Protein AF-A0A3M0KCA4-F1 (afdb_monomer)

Secondary structure (DSSP, 8-state):
------SHHHHTTTHHHHHHHHSS--SSPPP--SHHHHHHHH---HHHHHHHHHHS-TTT---HHHHHHHHHHHHHHHHHHHHTTTS-HHHHHHHHHHHHHHH--SHHHHHHHHHHHHHHHHHHHHHHHHHHHHS----S-HHHHHHHHHHHHHHHHHHHHHS---EEEEE-TTS-EEEEEPPP---PPPP---------------------EEEEGGGEEEEEPTTSS-EEEGGGTTSS---STT-TTS-HHHHTTTTTTS-TTTEEE-TTSS-EEETTTTTSSS-SSSSSTTT-HHHH-PPPP-TTEEE--BSSTTSTTEEEGGGTTSSS--BTTSHHHH----

Solvent-accessible surface area (backbone atoms only — not comparable to full-atom values): 20784 Å² total; per-residue (Å²): 136,86,87,83,88,76,75,74,67,65,65,64,67,51,53,66,62,60,52,55,67,71,71,69,83,82,86,73,89,79,77,89,70,72,63,64,73,51,34,76,78,47,47,79,48,66,69,35,42,51,51,33,49,71,74,46,36,65,91,83,39,88,56,68,66,35,40,52,28,11,44,47,17,26,52,44,27,30,52,38,31,64,75,58,75,56,78,51,68,71,55,29,38,52,52,30,40,51,51,28,60,70,74,34,94,48,72,65,40,23,50,26,14,37,49,14,23,58,57,34,46,66,58,51,52,54,51,48,52,50,51,64,68,67,49,75,79,83,63,94,47,72,70,54,56,55,50,48,54,55,50,48,58,52,49,58,60,51,51,63,67,74,67,57,71,53,70,56,79,47,72,48,100,85,74,51,75,50,79,51,72,60,77,89,81,81,82,76,81,79,78,88,80,80,85,87,82,88,80,90,80,76,97,67,82,72,85,70,78,70,82,43,70,35,73,18,85,91,80,26,37,16,40,36,33,95,82,74,72,53,55,41,45,24,72,53,49,56,63,86,53,65,81,33,98,84,28,67,51,51,29,62,84,42,51,69,46,76,72,77,44,43,59,71,76,40,49,37,68,27,86,82,68,78,52,69,46,37,38,44,54,44,54,67,56,48,35,84,60,72,77,29,34,36,55,28,55,91,75,48,68,32,77,76,62,53,92,68,29,41,77,47,60,45,64,52,64,61,28,32,50,35,44,54,53,86,56,45,63,70,86,63,78,50,24,70,80,41,42,40,60,78,56,71,75,131

Radius of gyration: 33.26 Å; Cα contacts (8 Å, |Δi|>4): 388; chains: 1; bounding box: 75×96×94 Å

Organism: NCBI:txid333673

Foldseek 3Di:
DDDDDDDPPVVVVCVVVVVVVVPPPPDDDDDPPPVVVCCVQLPDLVQQLVVLCVVDPCVVHVDCLLSVLLSVLLSQLSVLCNVVVVPDSVVSLVVSLVVLVVVDPDPRSSVSSSNSSVSNSVVSVVVVVVVVVVPPPPPPCPVVVVVVVVVVVVVVVVVVVVPDWDKDWDQDPVRDIDIDTDDDDDDDDDDDDDDDDDDDDDPPPPPPDPPQWDQDPPRATFGHAPVNPDTHGLQCQCPPDQPHPVSPSNDCCQNVDPPVSHDPSQWFAAPVSPDIDGRRQQCVQFCPVLVCLSNDCVRNVHDPADPQWDAACFPDPGRGRTHGLVQACVVDGGHPVCCSDPVSDD

Nearest PDB structures (foldseek):
  6r2g-assembly1_A  TM=3.181E-01  e=7.744E+00  Human immunodeficiency virus 1

pLDDT: mean 73.26, std 18.91, range [26.52, 94.81]

Sequence (346 aa):
MAVWRGGLAVLLLLLPLFLVILAGAASGPLPAASSEAFDSVLGNTASCHRACQLTYPLHTYPKEEELYACQRGCRLFSICQFVDDGADLNRTKQECDSACTEAYSQSDEQYACHLGCQNQLPFAELRQEQLMSLMPRIHLLFPLTLVRSFWSDMMDSAQSFITSSWTFYLQADDGKIVIFQSKPEVQYVPQLDQETGDTKGSLLLSKTASNRFCTAPNNRTGFLCDDRVTCVPASWVCDSISNCRNGEDEQEQLCGDLPHSLPGFLVFYCSDRRSWVYADQRCNGMNDCGDCSDETWSLAACPPCGQDWWSCSPVHFQFCSCVPRRLCRDGVQHCLGWSDEFVCTA

Mean predicted aligned error: 22.28 Å

InterPro domains:
  IPR002172 Low-density lipoprotein (LDL) receptor class A repeat [PF00057] (221-252)
  IPR002172 Low-density lipoprotein (LDL) receptor class A repeat [PR00261] (229-250)
  IPR002172 Low-density lipoprotein (LDL) receptor class A repeat [PR00261] (274-295)
  IPR002172 Low-density lipoprotein (LDL) receptor class A repeat [PR00261] (320-341)
  IPR002172 Low-density lipoprotein (LDL) receptor class A repeat [PS50068] (213-256)
  IPR002172 Low-density lipoprotein (LDL) receptor class A repeat [SM00192] (218-257)
  IPR002172 Low-density lipoprotein (LDL) receptor class A repeat [SM00192] (263-300)
  IPR002172 Low-density lipoprotein (LDL) receptor class A repeat [SM00192] (304-346)
  IPR002172 Low-density lipoprotein (LDL) receptor class A repeat [cd00112] (223-251)
  IPR022065 Uncharacterised protein family, TMEM59 [PF12280] (72-196)
  IPR022065 Uncharacterised protein family, TMEM59 [PTHR28652] (13-200)
  IPR023415 Low-density lipoprotein (LDL) receptor class A, conserved site [PS01209] (231-255)
  IPR036055 LDL receptor-like superfamily [SSF57424] (218-254)
  IPR036055 LDL receptor-like superfamily [SSF57424] (267-297)
  IPR057430 LDLRAD1-like, C-terminal domain [PF25241] (303-342)

Structure (mmCIF, N/CA/C/O backbone):
data_AF-A0A3M0KCA4-F1
#
_entry.id   AF-A0A3M0KCA4-F1
#
loop_
_atom_site.group_PDB
_atom_site.id
_atom_site.type_symbol
_atom_site.label_atom_id
_atom_site.label_alt_id
_atom_site.label_comp_id
_atom_site.label_asym_id
_atom_site.label_entity_id
_atom_site.label_seq_id
_atom_site.pdbx_PDB_ins_code
_atom_site.Cartn_x
_atom_site.Cartn_y
_atom_site.Cartn_z
_atom_site.occupancy
_atom_site.B_iso_or_equiv
_atom_site.auth_seq_id
_atom_site.auth_comp_id
_atom_site.auth_asym_id
_atom_site.auth_atom_id
_atom_site.pdbx_PDB_model_num
ATOM 1 N N . MET A 1 1 ? 8.486 -74.043 -21.562 1.00 35.38 1 MET A N 1
ATOM 2 C CA . MET A 1 1 ? 9.845 -74.072 -20.974 1.00 35.38 1 MET A CA 1
ATOM 3 C C . MET A 1 1 ? 10.284 -72.639 -20.712 1.00 35.38 1 MET A C 1
ATOM 5 O O . MET A 1 1 ? 9.850 -71.770 -21.451 1.00 35.38 1 MET A O 1
ATOM 9 N N . ALA A 1 2 ? 11.127 -72.450 -19.691 1.00 33.34 2 ALA A N 1
ATOM 10 C CA . ALA A 1 2 ? 11.711 -71.198 -19.187 1.00 33.34 2 ALA A CA 1
ATOM 11 C C . ALA A 1 2 ? 10.816 -70.329 -18.276 1.00 33.34 2 ALA A C 1
ATOM 13 O O . ALA A 1 2 ? 10.178 -69.363 -18.675 1.00 33.34 2 ALA A O 1
ATOM 14 N N . VAL A 1 3 ? 10.850 -70.713 -17.000 1.00 37.72 3 VAL A N 1
ATOM 15 C CA . VAL A 1 3 ? 10.575 -69.900 -15.813 1.00 37.72 3 VAL A CA 1
ATOM 16 C C . VAL A 1 3 ? 11.679 -68.841 -15.678 1.00 37.72 3 VAL A C 1
ATOM 18 O O . VAL A 1 3 ? 12.852 -69.204 -15.660 1.00 37.72 3 VAL A O 1
ATOM 21 N N . TRP A 1 4 ? 11.325 -67.563 -15.519 1.00 30.95 4 TRP A N 1
ATOM 22 C CA . TRP A 1 4 ? 12.232 -66.525 -15.009 1.00 30.95 4 TRP A CA 1
ATOM 23 C C . TRP A 1 4 ? 11.722 -66.052 -13.643 1.00 30.95 4 TRP A C 1
ATOM 25 O O . TRP A 1 4 ? 10.857 -65.190 -13.519 1.00 30.95 4 TRP A O 1
ATOM 35 N N . ARG A 1 5 ? 12.237 -66.701 -12.594 1.00 48.09 5 ARG A N 1
ATOM 36 C CA . ARG A 1 5 ? 12.162 -66.254 -11.200 1.00 48.09 5 ARG A CA 1
ATOM 37 C C . ARG A 1 5 ? 13.304 -65.258 -10.986 1.00 48.09 5 ARG A C 1
ATOM 39 O O . ARG A 1 5 ? 14.455 -65.675 -11.014 1.00 48.09 5 ARG A O 1
ATOM 46 N N . GLY A 1 6 ? 13.004 -63.976 -10.771 1.00 46.56 6 GLY A N 1
ATOM 47 C CA . GLY A 1 6 ? 14.060 -62.982 -10.518 1.00 46.56 6 GLY A CA 1
ATOM 48 C C . GLY A 1 6 ? 13.640 -61.587 -10.038 1.00 46.56 6 GLY A C 1
ATOM 49 O O . GLY A 1 6 ? 14.514 -60.773 -9.782 1.00 46.56 6 GLY A O 1
ATOM 50 N N . GLY A 1 7 ? 12.344 -61.283 -9.885 1.00 47.84 7 GLY A N 1
ATOM 51 C CA . GLY A 1 7 ? 11.888 -59.918 -9.554 1.00 47.84 7 GLY A CA 1
ATOM 52 C C . GLY A 1 7 ? 11.697 -59.598 -8.064 1.00 47.84 7 GLY A C 1
ATOM 53 O O . GLY A 1 7 ? 11.650 -58.433 -7.693 1.00 47.84 7 GLY A O 1
ATOM 54 N N . LEU A 1 8 ? 11.596 -60.604 -7.189 1.00 47.53 8 LEU A N 1
ATOM 55 C CA . LEU A 1 8 ? 11.222 -60.402 -5.776 1.00 47.53 8 LEU A CA 1
ATOM 56 C C . LEU A 1 8 ? 12.409 -60.160 -4.827 1.00 47.53 8 LEU A C 1
ATOM 58 O O . LEU A 1 8 ? 12.204 -59.701 -3.709 1.00 47.53 8 LEU A O 1
ATOM 62 N N . ALA A 1 9 ? 13.646 -60.425 -5.258 1.00 50.97 9 ALA A N 1
ATOM 63 C CA . ALA A 1 9 ? 14.830 -60.282 -4.404 1.00 50.97 9 ALA A CA 1
ATOM 64 C C . ALA A 1 9 ? 15.417 -58.855 -4.383 1.00 50.97 9 ALA A C 1
ATOM 66 O O . ALA A 1 9 ? 16.073 -58.484 -3.416 1.00 50.97 9 ALA A O 1
ATOM 67 N N . VAL A 1 10 ? 15.159 -58.034 -5.410 1.00 53.25 10 VAL A N 1
ATOM 68 C CA . VAL A 1 10 ? 15.690 -56.656 -5.491 1.00 53.25 10 VAL A CA 1
ATOM 69 C C . VAL A 1 10 ? 14.871 -55.683 -4.633 1.00 53.25 10 VAL A C 1
ATOM 71 O O . VAL A 1 10 ? 15.428 -54.765 -4.038 1.00 53.25 10 VAL A O 1
ATOM 74 N N . LEU A 1 11 ? 13.564 -55.926 -4.477 1.00 48.97 11 LEU A N 1
ATOM 75 C CA . LEU A 1 11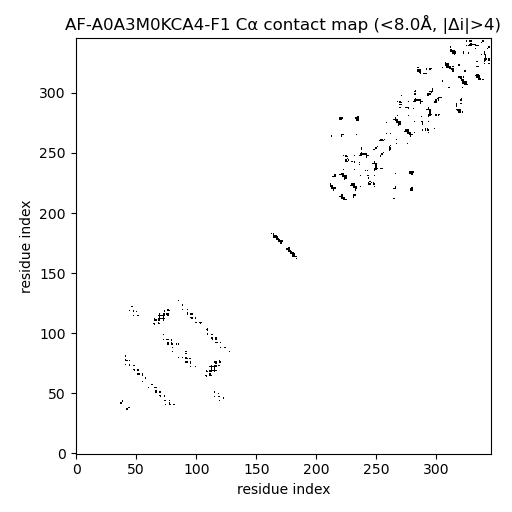 ? 12.680 -55.076 -3.670 1.00 48.97 11 LEU A CA 1
ATOM 76 C C . LEU A 1 11 ? 12.945 -55.197 -2.153 1.00 48.97 11 LEU A C 1
ATOM 78 O O . LEU A 1 11 ? 12.713 -54.252 -1.404 1.00 48.97 11 LEU A O 1
ATOM 82 N N . LEU A 1 12 ? 13.469 -56.341 -1.695 1.00 54.75 12 LEU A N 1
ATOM 83 C CA . LEU A 1 12 ? 13.754 -56.609 -0.277 1.00 54.75 12 LEU A CA 1
ATOM 84 C C . LEU A 1 12 ? 15.100 -56.044 0.210 1.00 54.75 12 LEU A C 1
ATOM 86 O O . LEU A 1 12 ? 15.291 -55.908 1.416 1.00 54.75 12 LEU A O 1
ATOM 90 N N . LEU A 1 13 ? 16.011 -55.666 -0.695 1.00 54.94 13 LEU A N 1
ATOM 91 C CA . LEU A 1 13 ? 17.306 -55.066 -0.338 1.00 54.94 13 LEU A CA 1
ATOM 92 C C . LEU A 1 13 ? 17.272 -53.531 -0.223 1.00 54.94 13 LEU A C 1
ATOM 94 O O . LEU A 1 13 ? 18.213 -52.951 0.310 1.00 54.94 13 LEU A O 1
ATOM 98 N N . LEU A 1 14 ? 16.191 -52.870 -0.659 1.00 54.78 14 LEU A N 1
ATOM 99 C CA . LEU A 1 14 ? 16.023 -51.410 -0.542 1.00 54.78 14 LEU A CA 1
ATOM 100 C C . LEU A 1 14 ? 15.182 -50.979 0.673 1.00 54.78 14 LEU A C 1
ATOM 102 O O . LEU A 1 14 ? 15.284 -49.840 1.125 1.00 54.78 14 LEU A O 1
ATOM 106 N N . LEU A 1 15 ? 14.418 -51.900 1.267 1.00 56.28 15 LEU A N 1
ATOM 107 C CA . LEU A 1 15 ? 13.658 -51.668 2.499 1.00 56.28 15 LEU A CA 1
ATOM 108 C C . LEU A 1 15 ? 14.506 -51.291 3.737 1.00 56.28 15 LEU A C 1
ATOM 110 O O . LEU A 1 15 ? 14.054 -50.427 4.491 1.00 56.28 15 LEU A O 1
ATOM 114 N N . PRO A 1 16 ? 15.726 -51.825 3.973 1.00 53.19 16 PRO A N 1
ATOM 115 C CA . PRO A 1 16 ? 16.517 -51.398 5.126 1.00 53.19 16 PRO A CA 1
ATOM 116 C C . PRO A 1 16 ? 17.179 -50.030 4.908 1.00 53.19 16 PRO A C 1
ATOM 118 O O . PRO A 1 16 ? 17.502 -49.363 5.883 1.00 53.19 16 PRO A O 1
ATOM 121 N N . LEU A 1 17 ? 17.335 -49.565 3.661 1.00 53.09 17 LEU A N 1
ATOM 122 C CA . LEU A 1 17 ? 17.903 -48.242 3.373 1.00 53.09 17 LEU A CA 1
ATOM 123 C C . LEU A 1 17 ? 16.863 -47.123 3.557 1.00 53.09 17 LEU A C 1
ATOM 125 O O . LEU A 1 17 ? 17.206 -46.028 3.988 1.00 53.09 17 LEU A O 1
ATOM 129 N N . PHE A 1 18 ? 15.581 -47.422 3.322 1.00 51.97 18 PHE A N 1
ATOM 130 C CA . PHE A 1 18 ? 14.472 -46.491 3.561 1.00 51.97 18 PHE A CA 1
ATOM 131 C C . PHE A 1 18 ? 14.119 -46.362 5.057 1.00 51.97 18 PHE A C 1
ATOM 133 O O . PHE A 1 18 ? 13.754 -45.285 5.522 1.00 51.97 18 PHE A O 1
ATOM 140 N N . LEU A 1 19 ? 14.298 -47.434 5.841 1.00 49.97 19 LEU A N 1
ATOM 141 C CA . LEU A 1 19 ? 14.090 -47.419 7.297 1.00 49.97 19 LEU A CA 1
ATOM 142 C C . LEU A 1 19 ? 15.217 -46.716 8.074 1.00 49.97 19 LEU A C 1
ATOM 144 O O . LEU A 1 19 ? 14.951 -46.140 9.127 1.00 49.97 19 LEU A O 1
ATOM 148 N N . VAL A 1 20 ? 16.449 -46.686 7.553 1.00 51.25 20 VAL A N 1
ATOM 149 C CA . VAL A 1 20 ? 17.561 -45.934 8.172 1.00 51.25 20 VAL A CA 1
ATOM 150 C C . VAL A 1 20 ? 17.371 -44.415 8.039 1.00 51.25 20 VAL A C 1
ATOM 152 O O . VAL A 1 20 ? 17.789 -43.675 8.926 1.00 51.25 20 VAL A O 1
ATOM 155 N N . ILE A 1 21 ? 16.661 -43.936 7.012 1.00 49.84 21 ILE A N 1
ATOM 156 C CA . ILE A 1 21 ? 16.339 -42.504 6.857 1.00 49.84 21 ILE A CA 1
ATOM 157 C C . ILE A 1 21 ? 15.262 -42.056 7.869 1.00 49.84 21 ILE A C 1
ATOM 159 O O . ILE A 1 21 ? 15.269 -40.910 8.309 1.00 49.84 21 ILE A O 1
ATOM 163 N N . LEU A 1 22 ? 14.387 -42.964 8.317 1.00 48.56 22 LEU A N 1
ATOM 164 C CA . LEU A 1 22 ? 13.307 -42.670 9.273 1.00 48.56 22 LEU A CA 1
ATOM 165 C C . LEU A 1 22 ? 13.717 -42.756 10.755 1.00 48.56 22 LEU A C 1
ATOM 167 O O . LEU A 1 22 ? 12.988 -42.256 11.607 1.00 48.56 22 LEU A O 1
ATOM 171 N N . ALA A 1 23 ? 14.876 -43.336 11.083 1.00 44.97 23 ALA A N 1
ATOM 172 C CA . ALA A 1 23 ? 15.339 -43.489 12.470 1.00 44.97 23 ALA A CA 1
ATOM 173 C C . ALA A 1 23 ? 16.433 -42.483 12.899 1.00 44.97 23 ALA A C 1
ATOM 175 O O . ALA A 1 23 ? 16.879 -42.521 14.043 1.00 44.97 23 ALA A O 1
ATOM 176 N N . GLY A 1 24 ? 16.868 -41.583 12.007 1.00 44.91 24 GLY A N 1
ATOM 177 C CA . GLY A 1 24 ? 17.943 -40.610 12.268 1.00 44.91 24 GLY A CA 1
ATOM 178 C C . GLY A 1 24 ? 17.499 -39.210 12.715 1.00 44.91 24 GLY A C 1
ATOM 179 O O . GLY A 1 24 ? 18.349 -38.377 13.013 1.00 44.91 24 GLY A O 1
ATOM 180 N N . ALA A 1 25 ? 16.196 -38.924 12.777 1.00 48.19 25 ALA A N 1
ATOM 181 C CA . ALA A 1 25 ? 15.669 -37.597 13.105 1.00 48.19 25 ALA A CA 1
ATOM 182 C C . ALA A 1 25 ? 14.969 -37.590 14.473 1.00 48.19 25 ALA A C 1
ATOM 184 O O . ALA A 1 25 ? 13.764 -37.387 14.574 1.00 48.19 25 ALA A O 1
ATOM 185 N N . ALA A 1 26 ? 15.720 -37.846 15.544 1.00 49.06 26 ALA A N 1
ATOM 186 C CA . ALA A 1 26 ? 15.203 -37.743 16.906 1.00 49.06 26 ALA A CA 1
ATOM 187 C C . ALA A 1 26 ? 16.268 -37.211 17.872 1.00 49.06 26 ALA A C 1
ATOM 189 O O . ALA A 1 26 ? 16.733 -37.940 18.737 1.00 49.06 26 ALA A O 1
ATOM 190 N N . SER A 1 27 ? 16.649 -35.940 17.704 1.00 50.72 27 SER A N 1
ATOM 191 C CA . SER A 1 27 ? 16.999 -35.0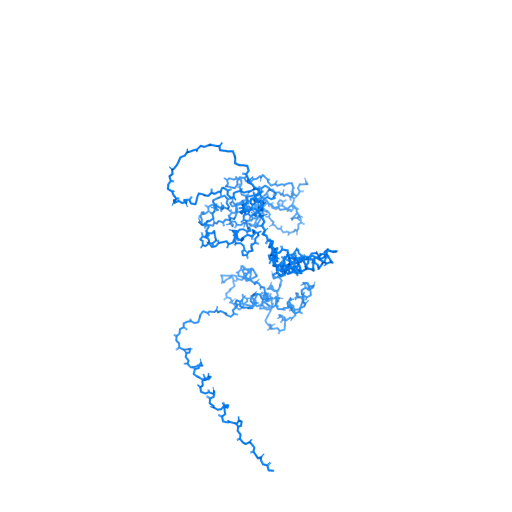12 18.798 1.00 50.72 27 SER A CA 1
ATOM 192 C C . SER A 1 27 ? 17.532 -33.694 18.221 1.00 50.72 27 SER A C 1
ATOM 194 O O . SER A 1 27 ? 18.734 -33.521 18.032 1.00 50.72 27 SER A O 1
ATOM 196 N N . GLY A 1 28 ? 16.632 -32.760 17.930 1.00 45.97 28 GLY A N 1
ATOM 197 C CA . GLY A 1 28 ? 16.951 -31.385 17.547 1.00 45.97 28 GLY A CA 1
ATOM 198 C C . GLY A 1 28 ? 15.651 -30.613 17.298 1.00 45.97 28 GLY A C 1
ATOM 199 O O . GLY A 1 28 ? 14.731 -31.212 16.739 1.00 45.97 28 GLY A O 1
ATOM 200 N N . PRO A 1 29 ? 15.506 -29.348 17.736 1.00 40.00 29 PRO A N 1
ATOM 201 C CA . PRO A 1 29 ? 14.272 -28.596 17.528 1.00 40.00 29 PRO A CA 1
ATOM 202 C C . PRO A 1 29 ? 14.037 -28.419 16.024 1.00 40.00 29 PRO A C 1
ATOM 204 O O . PRO A 1 29 ? 14.898 -27.878 15.333 1.00 40.00 29 PRO A O 1
ATOM 207 N N . LEU A 1 30 ? 12.893 -28.883 15.514 1.00 34.72 30 LEU A N 1
ATOM 208 C CA . LEU A 1 30 ? 12.462 -28.577 14.152 1.00 34.72 30 LEU A CA 1
ATOM 209 C C . LEU A 1 30 ? 12.152 -27.073 14.051 1.00 34.72 30 LEU A C 1
ATOM 211 O O . LEU A 1 30 ? 11.286 -26.605 14.795 1.00 34.72 30 LEU A O 1
ATOM 215 N N . PRO A 1 31 ? 12.774 -26.312 13.134 1.00 38.44 31 PRO A N 1
ATOM 216 C CA . PRO A 1 31 ? 12.181 -25.067 12.681 1.00 38.44 31 PRO A CA 1
ATOM 217 C C . PRO A 1 31 ? 10.941 -25.403 11.841 1.00 38.44 31 PRO A C 1
ATOM 219 O O . PRO A 1 31 ? 10.974 -26.252 10.948 1.00 38.44 31 PRO A O 1
ATOM 222 N N . ALA A 1 32 ? 9.822 -24.765 12.170 1.00 38.53 32 ALA A N 1
ATOM 223 C CA . ALA A 1 32 ? 8.584 -24.828 11.410 1.00 38.53 32 ALA A CA 1
ATOM 224 C C . ALA A 1 32 ? 8.813 -24.248 10.002 1.00 38.53 32 ALA A C 1
ATOM 226 O O . ALA A 1 32 ? 8.822 -23.038 9.836 1.00 38.53 32 ALA A O 1
ATOM 227 N N . ALA A 1 33 ? 9.027 -25.106 9.002 1.00 39.53 33 ALA A N 1
ATOM 228 C CA . ALA A 1 33 ? 9.288 -24.702 7.613 1.00 39.53 33 ALA A CA 1
ATOM 229 C C . ALA A 1 33 ? 8.248 -25.252 6.615 1.00 39.53 33 ALA A C 1
ATOM 231 O O . ALA A 1 33 ? 8.509 -25.342 5.420 1.00 39.53 33 ALA A O 1
ATOM 232 N N . SER A 1 34 ? 7.063 -25.660 7.086 1.00 40.72 34 SER A N 1
ATOM 233 C CA . SER A 1 34 ? 5.971 -26.112 6.207 1.00 40.72 34 SER A CA 1
ATOM 234 C C . SER A 1 34 ? 4.950 -25.022 5.875 1.00 40.72 34 SER A C 1
ATOM 236 O O . SER A 1 34 ? 4.158 -25.216 4.956 1.00 40.72 34 SER A O 1
ATOM 238 N N . SER A 1 35 ? 4.951 -23.886 6.580 1.00 44.31 35 SER A N 1
ATOM 239 C CA . SER A 1 35 ? 4.041 -22.773 6.277 1.00 44.31 35 SER A CA 1
ATOM 240 C C . SER A 1 35 ? 4.458 -22.006 5.020 1.00 44.31 35 SER A C 1
ATOM 242 O O . SER A 1 35 ? 3.605 -21.685 4.202 1.00 44.31 35 SER A O 1
ATOM 244 N N . GLU A 1 36 ? 5.760 -21.813 4.797 1.00 46.09 36 GLU A N 1
ATOM 245 C CA . GLU A 1 36 ? 6.257 -20.918 3.740 1.00 46.09 36 GLU A CA 1
ATOM 246 C C . GLU A 1 36 ? 6.067 -21.468 2.317 1.00 46.09 36 GLU A C 1
ATOM 248 O O . GLU A 1 36 ? 5.854 -20.707 1.375 1.00 46.09 36 GLU A O 1
ATOM 253 N N . ALA A 1 37 ? 6.082 -22.795 2.141 1.00 53.69 37 ALA A N 1
ATOM 254 C CA . ALA A 1 37 ? 5.929 -23.400 0.816 1.00 53.69 37 ALA A CA 1
ATOM 255 C C . ALA A 1 37 ? 4.527 -23.162 0.226 1.00 53.69 37 ALA A C 1
ATOM 257 O O . ALA A 1 37 ? 4.393 -22.931 -0.976 1.00 53.69 37 ALA A O 1
ATOM 258 N N . PHE A 1 38 ? 3.487 -23.172 1.068 1.00 52.03 38 PHE A N 1
ATOM 259 C CA . PHE A 1 38 ? 2.103 -22.955 0.639 1.00 52.03 38 PHE A CA 1
ATOM 260 C C . PHE A 1 38 ? 1.702 -21.474 0.626 1.00 52.03 38 PHE A C 1
ATOM 262 O O . PHE A 1 38 ? 0.830 -21.104 -0.160 1.00 52.03 38 PHE A O 1
ATOM 269 N N . ASP A 1 39 ? 2.371 -20.620 1.409 1.00 54.34 39 ASP A N 1
ATOM 270 C CA . ASP A 1 39 ? 2.146 -19.165 1.411 1.00 54.34 39 ASP A CA 1
ATOM 271 C C . ASP A 1 39 ? 2.465 -18.522 0.047 1.00 54.34 39 ASP A C 1
ATOM 273 O O . ASP A 1 39 ? 1.824 -17.546 -0.346 1.00 54.34 39 ASP A O 1
ATOM 277 N N . SER A 1 40 ? 3.398 -19.108 -0.716 1.00 58.25 40 SER A N 1
ATOM 278 C CA . SER A 1 40 ? 3.745 -18.655 -2.072 1.00 58.25 40 SER A CA 1
ATOM 279 C C . SER A 1 40 ? 2.636 -18.877 -3.115 1.00 58.25 40 SER A C 1
ATOM 281 O O . SER A 1 40 ? 2.567 -18.140 -4.095 1.00 58.25 40 SER A O 1
ATOM 283 N N . VAL A 1 41 ? 1.748 -19.858 -2.899 1.00 58.69 41 VAL A N 1
ATOM 284 C CA . VAL A 1 41 ? 0.682 -20.249 -3.845 1.00 58.69 41 VAL A CA 1
ATOM 285 C C . VAL A 1 41 ? -0.695 -19.773 -3.380 1.00 58.69 41 VAL A C 1
ATOM 287 O O . VAL A 1 41 ? -1.491 -19.305 -4.188 1.00 58.69 41 VAL A O 1
ATOM 290 N N . LEU A 1 42 ? -0.977 -19.851 -2.078 1.00 63.00 42 LEU A N 1
ATOM 291 C CA . LEU A 1 42 ? -2.249 -19.417 -1.482 1.00 63.00 42 LEU A CA 1
ATOM 292 C C . LEU A 1 42 ? -2.250 -17.912 -1.131 1.00 63.00 42 LEU A C 1
ATOM 294 O O . LEU A 1 42 ? -3.288 -17.324 -0.816 1.00 63.00 42 LEU A O 1
ATOM 298 N N . GLY A 1 43 ? -1.086 -17.266 -1.227 1.00 64.94 43 GLY A N 1
ATOM 299 C CA . GLY A 1 43 ? -0.879 -15.858 -0.928 1.00 64.94 43 GLY A CA 1
ATOM 300 C C . GLY A 1 43 ? -0.801 -15.562 0.569 1.00 64.94 43 GLY A C 1
ATOM 301 O O . GLY A 1 43 ? -1.417 -16.223 1.401 1.00 64.94 43 GLY A O 1
ATOM 302 N N . ASN A 1 44 ? -0.052 -14.513 0.910 1.00 73.25 44 ASN A N 1
ATOM 303 C CA . ASN A 1 44 ? 0.242 -14.162 2.296 1.00 73.25 44 ASN A CA 1
ATOM 304 C C . ASN A 1 44 ? -1.032 -13.754 3.068 1.00 73.25 44 ASN A C 1
ATOM 306 O O . ASN A 1 44 ? -1.743 -12.829 2.661 1.00 73.25 44 ASN A O 1
ATOM 310 N N . THR A 1 45 ? -1.306 -14.425 4.190 1.00 81.62 45 THR A N 1
ATOM 311 C CA . THR A 1 45 ? -2.419 -14.109 5.101 1.00 81.62 45 THR A CA 1
ATOM 312 C C . THR A 1 45 ? -1.991 -13.234 6.284 1.00 81.62 45 THR A C 1
ATOM 314 O O . THR A 1 45 ? -2.835 -12.851 7.092 1.00 81.62 45 THR A O 1
ATOM 317 N N . ALA A 1 46 ? -0.710 -12.865 6.409 1.00 84.75 46 ALA A N 1
ATOM 318 C CA . ALA A 1 46 ? -0.171 -12.142 7.567 1.00 84.75 46 ALA A CA 1
ATOM 319 C C . ALA A 1 46 ? -0.933 -10.847 7.903 1.00 84.75 46 ALA A C 1
ATOM 321 O O . ALA A 1 46 ? -1.110 -10.528 9.080 1.00 84.75 46 ALA A O 1
ATOM 322 N N . SER A 1 47 ? -1.427 -10.128 6.891 1.00 87.94 47 SER A N 1
ATOM 323 C CA . SER A 1 47 ? -2.241 -8.920 7.077 1.00 87.94 47 SER A CA 1
ATOM 324 C C . SER A 1 47 ? -3.594 -9.224 7.734 1.00 87.94 47 SER A C 1
ATOM 326 O O . SER A 1 47 ? -3.983 -8.542 8.680 1.00 87.94 47 SER A O 1
ATOM 328 N N . CYS A 1 48 ? -4.269 -10.299 7.317 1.00 89.69 48 CYS A N 1
ATOM 329 C CA . CYS A 1 48 ? -5.522 -10.750 7.928 1.00 89.69 48 CYS A CA 1
ATOM 330 C C . CYS A 1 48 ? -5.300 -11.373 9.312 1.00 89.69 48 CYS A C 1
ATOM 332 O O . CYS A 1 48 ? -6.074 -11.119 10.230 1.00 89.69 48 CYS A O 1
ATOM 334 N N . HIS A 1 49 ? -4.192 -12.093 9.524 1.00 90.00 49 HIS A N 1
ATOM 335 C CA . HIS A 1 49 ? -3.822 -12.577 10.859 1.00 90.00 49 HIS A CA 1
ATOM 336 C C . HIS A 1 49 ? -3.613 -11.421 11.847 1.00 90.00 49 HIS A C 1
ATOM 338 O O . HIS A 1 49 ? -4.079 -11.510 12.984 1.00 90.00 49 HIS A O 1
ATOM 344 N N . ARG A 1 50 ? -2.964 -10.325 11.422 1.00 89.12 50 ARG A N 1
ATOM 345 C CA . ARG A 1 50 ? -2.836 -9.109 12.241 1.00 89.12 50 ARG A CA 1
ATOM 346 C C . ARG A 1 50 ? -4.193 -8.467 12.526 1.00 89.12 50 ARG A C 1
ATOM 348 O O . ARG A 1 50 ? -4.441 -8.096 13.668 1.00 89.12 50 ARG A O 1
ATOM 355 N N . ALA A 1 51 ? -5.087 -8.402 11.538 1.00 88.44 51 ALA A N 1
ATOM 356 C CA . ALA A 1 51 ? -6.453 -7.923 11.751 1.00 88.44 51 ALA A CA 1
ATOM 357 C C . ALA A 1 51 ? -7.193 -8.772 12.804 1.00 88.44 51 ALA A C 1
ATOM 359 O O . ALA A 1 51 ? -7.714 -8.224 13.771 1.00 88.44 51 ALA A O 1
ATOM 360 N N . CYS A 1 52 ? -7.136 -10.105 12.701 1.00 89.12 52 CYS A N 1
ATOM 361 C CA . CYS A 1 52 ? -7.722 -11.012 13.694 1.00 89.12 52 CYS A CA 1
ATOM 362 C C . CYS A 1 52 ? -7.135 -10.816 15.105 1.00 89.12 52 CYS A C 1
ATOM 364 O O . CYS A 1 52 ? -7.880 -10.850 16.079 1.00 89.12 52 CYS A O 1
ATOM 366 N N . GLN A 1 53 ? -5.821 -10.591 15.234 1.00 88.81 53 GLN A N 1
ATOM 367 C CA . GLN A 1 53 ? -5.167 -10.333 16.529 1.00 88.81 53 GLN A CA 1
ATOM 368 C C . GLN A 1 53 ? -5.621 -9.017 17.173 1.00 88.81 53 GLN A C 1
ATOM 370 O O . GLN A 1 53 ? -5.729 -8.941 18.396 1.00 88.81 53 GLN A O 1
ATOM 375 N N . LEU A 1 54 ? -5.900 -7.994 16.362 1.00 85.44 54 LEU A N 1
ATOM 376 C CA . LEU A 1 54 ? -6.433 -6.718 16.838 1.00 85.44 54 LEU A CA 1
ATOM 377 C C . LEU A 1 54 ? -7.914 -6.820 17.221 1.00 85.44 54 LEU A C 1
ATOM 379 O O . LEU A 1 54 ? -8.341 -6.142 18.153 1.00 85.44 54 LEU A O 1
ATOM 383 N N . THR A 1 55 ? -8.693 -7.667 16.538 1.00 82.94 55 THR A N 1
ATOM 384 C CA . THR A 1 55 ? -10.116 -7.870 16.851 1.00 82.94 55 THR A CA 1
ATOM 385 C C . THR A 1 55 ? -10.347 -8.793 18.051 1.00 82.94 55 THR A C 1
ATOM 387 O O . THR A 1 55 ? -11.256 -8.535 18.837 1.00 82.94 55 THR A O 1
ATOM 390 N N . TYR A 1 56 ? -9.501 -9.812 18.242 1.00 77.88 56 TYR A N 1
ATOM 391 C CA . TYR A 1 56 ? -9.558 -10.748 19.375 1.00 77.88 56 TYR A CA 1
ATOM 392 C C . TYR A 1 56 ? -8.310 -10.655 20.271 1.00 77.88 56 TYR A C 1
ATOM 394 O O . TYR A 1 56 ? -7.510 -11.594 20.335 1.00 77.88 56 TYR A O 1
ATOM 402 N N . PRO A 1 57 ? -8.106 -9.535 20.988 1.00 70.62 57 PRO A N 1
ATOM 403 C CA . PRO A 1 57 ? -7.021 -9.430 21.948 1.00 70.62 57 PRO A CA 1
ATOM 404 C C . PRO A 1 57 ? -7.322 -10.278 23.193 1.00 70.62 57 PRO A C 1
ATOM 406 O O . PRO A 1 57 ? -8.403 -10.185 23.779 1.00 70.62 57 PRO A O 1
ATOM 409 N N . LEU A 1 58 ? -6.319 -11.033 23.655 1.00 59.78 58 LEU A N 1
ATOM 410 C CA . LEU A 1 58 ? -6.372 -11.914 24.839 1.00 59.78 58 LEU A CA 1
ATOM 411 C C . LEU A 1 58 ? -6.873 -11.231 26.126 1.00 59.78 58 LEU A C 1
ATOM 413 O O . LEU A 1 58 ? -7.376 -11.890 27.030 1.00 59.78 58 LEU A O 1
ATOM 417 N N . HIS A 1 59 ? -6.723 -9.908 26.234 1.00 60.72 59 HIS A N 1
ATOM 418 C CA . HIS A 1 59 ? -7.181 -9.141 27.395 1.00 60.72 59 HIS A CA 1
ATOM 419 C C . HIS A 1 59 ? -8.711 -8.955 27.421 1.00 60.72 59 HIS A C 1
ATOM 421 O O . HIS A 1 59 ? -9.297 -8.796 28.490 1.00 60.72 59 HIS A O 1
ATOM 427 N N . THR A 1 60 ? -9.367 -8.954 26.260 1.00 60.88 60 THR A N 1
ATOM 428 C CA . THR A 1 60 ? -10.815 -8.705 26.135 1.00 60.88 60 THR A CA 1
ATOM 429 C C . THR A 1 60 ? -11.578 -9.997 25.854 1.00 60.88 60 THR A C 1
ATOM 431 O O . THR A 1 60 ? -12.686 -10.170 26.355 1.00 60.88 60 THR A O 1
ATOM 434 N N . TYR A 1 61 ? -10.960 -10.922 25.115 1.00 63.59 61 TYR A N 1
ATOM 435 C CA . TYR A 1 61 ? -11.465 -12.268 24.866 1.00 63.59 61 TYR A CA 1
ATOM 436 C C . TYR A 1 61 ? -10.563 -13.299 25.560 1.00 63.59 61 TYR A C 1
ATOM 438 O O . TYR A 1 61 ? -9.452 -13.549 25.096 1.00 63.59 61 TYR A O 1
ATOM 446 N N . PRO A 1 62 ? -11.012 -13.922 26.664 1.00 61.41 62 PRO A N 1
ATOM 447 C CA . PRO A 1 62 ? -10.203 -14.879 27.424 1.00 61.41 62 PRO A CA 1
ATOM 448 C C . PRO A 1 62 ? -10.055 -16.247 26.730 1.00 61.41 62 PRO A C 1
ATOM 450 O O . PRO A 1 62 ? -9.381 -17.132 27.252 1.00 61.41 62 PRO A O 1
ATOM 453 N N . LYS A 1 63 ? -10.712 -16.440 25.580 1.00 69.88 63 LYS A N 1
ATOM 454 C CA . LYS A 1 63 ? -10.779 -17.689 24.820 1.00 69.88 63 LYS A CA 1
ATOM 455 C C . LYS A 1 63 ? -9.932 -17.591 23.550 1.00 69.88 63 LYS A C 1
ATOM 457 O O . LYS A 1 63 ? -10.266 -16.860 22.626 1.00 69.88 63 LYS A O 1
ATOM 462 N N . GLU A 1 64 ? -8.848 -18.362 23.493 1.00 77.50 64 GLU A N 1
ATOM 463 C CA . GLU A 1 64 ? -7.939 -18.413 22.332 1.00 77.50 64 GLU A CA 1
ATOM 464 C C . GLU A 1 64 ? -8.562 -19.082 21.091 1.00 77.50 64 GLU A C 1
ATOM 466 O O . GLU A 1 64 ? -8.116 -18.855 19.967 1.00 77.50 64 GLU A O 1
ATOM 471 N N . GLU A 1 65 ? -9.608 -19.889 21.280 1.00 80.56 65 GLU A N 1
ATOM 472 C CA . GLU A 1 65 ? -10.304 -20.648 20.229 1.00 80.56 65 GLU A CA 1
ATOM 473 C C . GLU A 1 65 ? -10.889 -19.757 19.116 1.00 80.56 65 GLU A C 1
ATOM 475 O O . GLU A 1 65 ? -10.745 -20.073 17.932 1.00 80.56 65 GLU A O 1
ATOM 480 N N . GLU A 1 66 ? -11.425 -18.587 19.465 1.00 82.94 66 GLU A N 1
ATOM 481 C CA . GLU A 1 66 ? -12.020 -17.642 18.510 1.00 82.94 66 GLU A CA 1
ATOM 482 C C . GLU A 1 66 ? -10.961 -16.942 17.642 1.00 82.94 66 GLU A C 1
ATOM 484 O O . GLU A 1 66 ? -11.127 -16.803 16.427 1.00 82.94 66 GLU A O 1
ATOM 489 N N . LEU A 1 67 ? -9.811 -16.589 18.229 1.00 86.44 67 LEU A N 1
ATOM 490 C CA . LEU A 1 67 ? -8.677 -16.033 17.486 1.00 86.44 67 LEU A CA 1
ATOM 491 C C . LEU A 1 67 ? -8.180 -17.032 16.431 1.00 86.44 67 LEU A C 1
ATOM 493 O O . LEU A 1 67 ? -7.937 -16.659 15.279 1.00 86.44 67 LEU A O 1
ATOM 497 N N . TYR A 1 68 ? -8.052 -18.308 16.802 1.00 88.44 68 TYR A N 1
ATOM 498 C CA . TYR A 1 68 ? -7.644 -19.353 15.866 1.00 88.44 68 TYR A CA 1
ATOM 499 C C . TYR A 1 68 ? -8.699 -19.621 14.789 1.00 88.44 68 TYR A C 1
ATOM 501 O O . TYR A 1 68 ? -8.326 -19.894 13.646 1.00 88.44 68 TYR A O 1
ATOM 509 N N . ALA A 1 69 ? -9.992 -19.519 15.106 1.00 91.69 69 ALA A N 1
ATOM 510 C CA . ALA A 1 69 ? -11.065 -19.631 14.121 1.00 91.69 69 ALA A CA 1
ATOM 511 C C . ALA A 1 69 ? -11.011 -18.498 13.078 1.00 91.69 69 ALA A C 1
ATOM 513 O O . ALA A 1 69 ? -11.061 -18.776 11.880 1.00 91.69 69 ALA A O 1
ATOM 514 N N . CYS A 1 70 ? -10.771 -17.251 13.500 1.00 92.50 70 CYS A N 1
ATOM 515 C CA . CYS A 1 70 ? -10.580 -16.115 12.586 1.00 92.50 70 CYS A CA 1
ATOM 516 C C . CYS A 1 70 ? -9.386 -16.317 11.647 1.00 92.50 70 CYS A C 1
ATOM 518 O O . CYS A 1 70 ? -9.491 -16.177 10.429 1.00 92.50 70 CYS A O 1
ATOM 520 N N . GLN A 1 71 ? -8.251 -16.745 12.198 1.00 91.56 71 GLN A N 1
ATOM 521 C CA . GLN A 1 71 ? -7.048 -17.030 11.417 1.00 91.56 71 GLN A CA 1
ATOM 522 C C . GLN A 1 71 ? -7.239 -18.177 10.412 1.00 91.56 71 GLN A C 1
ATOM 524 O O . GLN A 1 71 ? -6.694 -18.139 9.306 1.00 91.56 71 GLN A O 1
ATOM 529 N N . ARG A 1 72 ? -8.029 -19.196 10.769 1.00 91.88 72 ARG A N 1
ATOM 530 C CA . ARG A 1 72 ? -8.412 -20.272 9.845 1.00 91.88 72 ARG A CA 1
ATOM 531 C C . ARG A 1 72 ? -9.315 -19.753 8.728 1.00 91.88 72 ARG A C 1
ATOM 533 O O . ARG A 1 72 ? -9.078 -20.128 7.585 1.00 91.88 72 ARG A O 1
ATOM 540 N N . GLY A 1 73 ? -10.250 -18.851 9.030 1.00 93.00 73 GLY A N 1
ATOM 541 C CA . GLY A 1 73 ? -11.067 -18.154 8.030 1.00 93.00 73 GLY A CA 1
ATOM 542 C C . GLY A 1 73 ? -10.224 -17.395 6.998 1.00 93.00 73 GLY A C 1
ATOM 543 O O . GLY A 1 73 ? -10.440 -17.553 5.798 1.00 93.00 73 GLY A O 1
ATOM 544 N N . CYS A 1 74 ? -9.181 -16.673 7.436 1.00 92.75 74 CYS A N 1
ATOM 545 C CA . CYS A 1 74 ? -8.246 -15.993 6.524 1.00 92.75 74 CYS A CA 1
ATOM 546 C C . CYS A 1 74 ? -7.592 -16.965 5.521 1.00 92.75 74 CYS A C 1
ATOM 548 O O . CYS A 1 74 ? -7.476 -16.663 4.335 1.00 92.75 74 CYS A O 1
ATOM 550 N N . ARG A 1 75 ? -7.158 -18.146 5.989 1.00 91.31 75 ARG A N 1
ATOM 551 C CA . ARG A 1 75 ? -6.550 -19.177 5.128 1.00 91.31 75 ARG A CA 1
ATOM 552 C C . ARG A 1 75 ? -7.570 -19.863 4.227 1.00 91.31 75 ARG A C 1
ATOM 554 O O . ARG A 1 75 ? -7.252 -20.178 3.085 1.00 91.31 75 ARG A O 1
ATOM 561 N N . LEU A 1 76 ? -8.776 -20.097 4.735 1.00 91.88 76 LEU A N 1
ATOM 562 C CA . LEU A 1 76 ? -9.856 -20.730 3.988 1.00 91.88 76 LEU A CA 1
ATOM 563 C C . LEU A 1 76 ? -10.257 -19.886 2.777 1.00 91.88 76 LEU A C 1
ATOM 565 O O . LEU A 1 76 ? -10.372 -20.423 1.680 1.00 91.88 76 LEU A O 1
ATOM 569 N N . PHE A 1 77 ? -10.347 -18.565 2.946 1.00 92.00 77 PHE A N 1
ATOM 570 C CA . PHE A 1 77 ? -10.622 -17.646 1.843 1.00 92.00 77 PHE A CA 1
ATOM 571 C C . PHE A 1 77 ? -9.572 -17.754 0.728 1.00 92.00 77 PHE A C 1
ATOM 573 O O . PHE A 1 77 ? -9.926 -17.859 -0.445 1.00 92.00 77 PHE A O 1
ATOM 580 N N . SER A 1 78 ? -8.283 -17.790 1.083 1.00 88.56 78 SER A N 1
ATOM 581 C CA . SER A 1 78 ? -7.190 -17.986 0.120 1.00 88.56 78 SER A CA 1
ATOM 582 C C . SER A 1 78 ? -7.307 -19.303 -0.658 1.00 88.56 78 SER A C 1
ATOM 584 O O . SER A 1 78 ? -7.001 -19.348 -1.848 1.00 88.56 78 SER A O 1
ATOM 586 N N . ILE A 1 79 ? -7.767 -20.376 -0.005 1.00 87.56 79 ILE A N 1
ATOM 587 C CA . ILE A 1 79 ? -7.991 -21.675 -0.653 1.00 87.56 79 ILE A CA 1
ATOM 588 C C . ILE A 1 79 ? -9.168 -21.589 -1.631 1.00 87.56 79 ILE A C 1
ATOM 590 O O . ILE A 1 79 ? -9.032 -22.020 -2.774 1.00 87.56 79 ILE A O 1
ATOM 594 N N . CYS A 1 80 ? -10.294 -20.998 -1.221 1.00 87.38 80 CYS A N 1
ATOM 595 C CA . CYS A 1 80 ? -11.452 -20.789 -2.096 1.00 87.38 80 CYS A CA 1
ATOM 596 C C . CYS A 1 80 ? -11.094 -19.920 -3.313 1.00 87.38 80 CYS A C 1
ATOM 598 O O . CYS A 1 80 ? -11.454 -20.254 -4.437 1.00 87.38 80 CYS A O 1
ATOM 600 N N . GLN A 1 81 ? -10.313 -18.853 -3.113 1.00 85.62 81 GLN A N 1
ATOM 601 C CA . GLN A 1 81 ? -9.845 -17.987 -4.198 1.00 85.62 81 GLN A CA 1
ATOM 602 C C . GLN A 1 81 ? -8.992 -18.742 -5.225 1.00 85.62 81 GLN A C 1
ATOM 604 O O . GLN A 1 81 ? -9.119 -18.492 -6.421 1.00 85.62 81 GLN A O 1
ATOM 609 N N . PHE A 1 82 ? -8.135 -19.657 -4.768 1.00 83.50 82 PHE A N 1
ATOM 610 C CA . PHE A 1 82 ? -7.300 -20.467 -5.652 1.00 83.50 82 PHE A CA 1
ATOM 611 C C . PHE A 1 82 ? -8.116 -21.470 -6.481 1.00 83.50 82 PHE A C 1
ATOM 613 O O . PHE A 1 82 ? -7.790 -21.710 -7.638 1.00 83.50 82 PHE A O 1
ATOM 620 N N . VAL A 1 83 ? -9.172 -22.054 -5.906 1.00 83.25 83 VAL A N 1
ATOM 621 C CA . VAL A 1 83 ? -10.026 -23.036 -6.600 1.00 83.25 83 VAL A CA 1
ATOM 622 C C . VAL A 1 83 ? -10.941 -22.375 -7.637 1.00 83.25 83 VAL A C 1
ATOM 624 O O . VAL A 1 83 ? -11.226 -22.989 -8.662 1.00 83.25 83 VAL A O 1
ATOM 627 N N . ASP A 1 84 ? -11.382 -21.140 -7.390 1.00 77.38 84 ASP A N 1
ATOM 628 C CA . ASP A 1 84 ? -12.342 -20.423 -8.243 1.00 77.38 84 ASP A CA 1
ATOM 629 C C . ASP A 1 84 ? -11.696 -19.527 -9.324 1.00 77.38 84 ASP A C 1
ATOM 631 O O . ASP A 1 84 ? -12.350 -18.653 -9.897 1.00 77.38 84 ASP A O 1
ATOM 635 N N . ASP A 1 85 ? -10.386 -19.678 -9.561 1.00 68.19 85 ASP A N 1
ATOM 636 C CA . ASP A 1 85 ? -9.561 -18.839 -10.452 1.00 68.19 85 ASP A CA 1
ATOM 637 C C . ASP A 1 85 ? -9.594 -17.324 -10.127 1.00 68.19 85 ASP A C 1
ATOM 639 O O . ASP A 1 85 ? -9.112 -16.490 -10.897 1.00 68.19 85 ASP A O 1
ATOM 643 N N . GLY A 1 86 ? -10.144 -16.944 -8.967 1.00 67.62 86 GLY A N 1
ATOM 644 C CA . GLY A 1 86 ? -10.232 -15.566 -8.485 1.00 67.62 86 GLY A CA 1
ATOM 645 C C . GLY A 1 86 ? -11.135 -14.637 -9.306 1.00 67.62 86 GLY A C 1
ATOM 646 O O . GLY A 1 86 ? -11.000 -13.424 -9.187 1.00 67.62 86 GLY A O 1
ATOM 647 N N . ALA A 1 87 ? -12.039 -15.151 -10.145 1.00 69.56 87 ALA A N 1
ATOM 648 C CA . ALA A 1 87 ? -12.849 -14.301 -11.025 1.00 69.56 87 ALA A CA 1
ATOM 649 C C . ALA A 1 87 ? -13.841 -13.402 -10.257 1.00 69.56 87 ALA A C 1
ATOM 651 O O . ALA A 1 87 ? -13.946 -12.216 -10.565 1.00 69.56 87 ALA A O 1
ATOM 652 N N . ASP A 1 88 ? -14.512 -13.946 -9.232 1.00 83.62 88 ASP A N 1
ATOM 653 C CA . ASP A 1 88 ? -15.552 -13.257 -8.458 1.00 83.62 88 ASP A CA 1
ATOM 654 C C . ASP A 1 88 ? -15.291 -13.345 -6.944 1.00 83.62 88 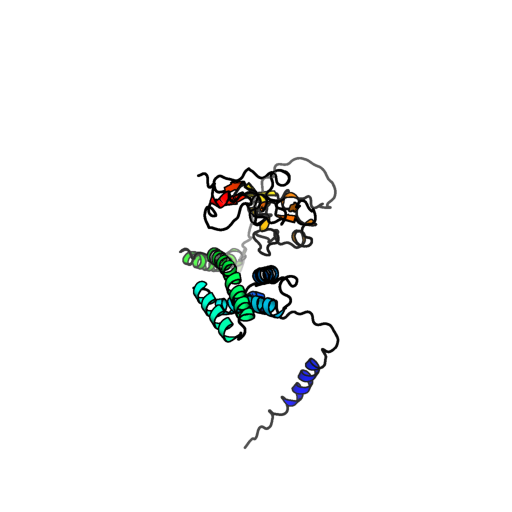ASP A C 1
ATOM 656 O O . ASP A 1 88 ? -15.717 -14.281 -6.265 1.00 83.62 88 ASP A O 1
ATOM 660 N N . LEU A 1 89 ? -14.650 -12.318 -6.376 1.00 87.12 89 LEU A N 1
ATOM 661 C CA . LEU A 1 89 ? -14.273 -12.281 -4.951 1.00 87.12 89 LEU A CA 1
ATOM 662 C C . LEU A 1 89 ? -15.472 -12.308 -3.980 1.00 87.12 89 LEU A C 1
ATOM 664 O O . LEU A 1 89 ? -15.380 -12.798 -2.855 1.00 87.12 89 LEU A O 1
ATOM 668 N N . ASN A 1 90 ? -16.637 -11.828 -4.420 1.00 90.12 90 ASN A N 1
ATOM 669 C CA . ASN A 1 90 ? -17.872 -11.935 -3.638 1.00 90.12 90 ASN A CA 1
ATOM 670 C C . ASN A 1 90 ? -18.404 -13.374 -3.577 1.00 90.12 90 ASN A C 1
ATOM 672 O O . ASN A 1 90 ? -19.001 -13.760 -2.571 1.00 90.12 90 ASN A O 1
ATOM 676 N N . ARG A 1 91 ? -18.185 -14.172 -4.631 1.00 90.31 91 ARG A N 1
ATOM 677 C CA . ARG A 1 91 ? -18.562 -15.588 -4.652 1.00 90.31 91 ARG A CA 1
ATOM 678 C C . ARG A 1 91 ? -17.617 -16.404 -3.781 1.00 90.31 91 ARG A C 1
ATOM 680 O O . ARG A 1 91 ? -18.092 -17.157 -2.936 1.00 90.31 91 ARG A O 1
ATOM 687 N N . THR A 1 92 ? -16.307 -16.182 -3.901 1.00 91.00 92 THR A N 1
ATOM 688 C CA . THR A 1 92 ? -15.310 -16.864 -3.057 1.00 91.00 92 THR A CA 1
ATOM 689 C C . THR A 1 92 ? -15.536 -16.582 -1.571 1.00 91.00 92 THR A C 1
ATOM 691 O O . THR A 1 92 ? -15.390 -17.482 -0.743 1.00 91.00 92 THR A O 1
ATOM 694 N N . LYS A 1 93 ? -15.986 -15.369 -1.216 1.00 93.56 93 LYS A N 1
ATOM 695 C CA . LYS A 1 93 ? -16.425 -15.050 0.149 1.00 93.56 93 LYS A CA 1
ATOM 696 C C . LYS A 1 93 ? -17.611 -15.905 0.599 1.00 93.56 93 LYS A C 1
ATOM 698 O O . LYS A 1 93 ? -17.561 -16.462 1.687 1.00 93.56 93 LYS A O 1
ATOM 703 N N . GLN A 1 94 ? -18.661 -16.021 -0.215 1.00 92.75 94 GLN A N 1
ATOM 704 C CA . GLN A 1 94 ? -19.841 -16.825 0.138 1.00 92.75 94 GLN A CA 1
ATOM 705 C C . GLN A 1 94 ? -19.506 -18.311 0.299 1.00 92.75 94 GLN A C 1
ATOM 707 O O . GLN A 1 94 ? -20.070 -18.980 1.166 1.00 92.75 94 GLN A O 1
ATOM 712 N N . GLU A 1 95 ? -18.580 -18.825 -0.508 1.00 93.00 95 GLU A N 1
ATOM 713 C CA . GLU A 1 95 ? -18.074 -20.192 -0.369 1.00 93.00 95 GLU A CA 1
ATOM 714 C C . GLU A 1 95 ? -17.288 -20.371 0.938 1.00 93.00 95 GLU A C 1
ATOM 716 O O . GLU A 1 95 ? -17.503 -21.352 1.650 1.00 93.00 95 GLU A O 1
ATOM 721 N N . CYS A 1 96 ? -16.458 -19.389 1.303 1.00 94.50 96 CYS A N 1
ATOM 722 C CA . CYS A 1 96 ? -15.751 -19.357 2.585 1.00 94.50 96 CYS A CA 1
ATOM 723 C C . CYS A 1 96 ? -16.727 -19.321 3.773 1.00 94.50 96 CYS A C 1
ATOM 725 O O . CYS A 1 96 ? -16.610 -20.134 4.690 1.00 94.50 96 CYS A O 1
ATOM 727 N N . ASP A 1 97 ? -17.739 -18.448 3.724 1.00 94.56 97 ASP A N 1
ATOM 728 C CA . ASP A 1 97 ? -18.772 -18.331 4.761 1.00 94.56 97 ASP A CA 1
ATOM 729 C C . ASP A 1 97 ? -19.558 -19.648 4.901 1.00 94.56 97 ASP A C 1
ATOM 731 O O . ASP A 1 97 ? -19.780 -20.138 6.008 1.00 94.56 97 ASP A O 1
ATOM 735 N N . SER A 1 98 ? -19.911 -20.288 3.783 1.00 94.31 98 SER A N 1
ATOM 736 C CA . SER A 1 98 ? -20.606 -21.583 3.790 1.00 94.31 98 SER A CA 1
ATOM 737 C C . SER A 1 98 ? -19.751 -22.681 4.432 1.00 94.31 98 SER A C 1
ATOM 739 O O . SER A 1 98 ? -20.236 -23.418 5.291 1.00 94.31 98 SER A O 1
ATOM 741 N N . ALA A 1 99 ? -18.462 -22.750 4.101 1.00 94.81 99 ALA A N 1
ATOM 742 C CA . ALA A 1 99 ? -17.538 -23.711 4.697 1.00 94.81 99 ALA A CA 1
ATOM 743 C C . ALA A 1 99 ? -17.304 -23.454 6.200 1.00 94.81 99 ALA A C 1
ATOM 745 O O . ALA A 1 99 ? -17.212 -24.401 6.982 1.00 94.81 99 ALA A O 1
ATOM 746 N N . CYS A 1 100 ? -17.283 -22.193 6.640 1.00 94.50 100 CYS A N 1
ATOM 747 C CA . CYS A 1 100 ? -17.260 -21.850 8.062 1.00 94.50 100 CYS A CA 1
ATOM 748 C C . CYS A 1 100 ? -18.541 -22.299 8.789 1.00 94.50 100 CYS A C 1
ATOM 750 O O . CYS A 1 100 ? -18.446 -22.807 9.907 1.00 94.50 100 CYS A O 1
ATOM 752 N N . THR A 1 101 ? -19.722 -22.162 8.164 1.00 94.06 101 THR A N 1
ATOM 753 C CA . THR A 1 101 ? -20.989 -22.647 8.752 1.00 94.06 101 THR A CA 1
ATOM 754 C C . THR A 1 101 ? -21.037 -24.164 8.913 1.00 94.06 101 THR A C 1
ATOM 756 O O . THR A 1 101 ? -21.687 -24.663 9.827 1.00 94.06 101 THR A O 1
ATOM 759 N N . GLU A 1 102 ? -20.344 -24.900 8.045 1.00 94.06 102 GLU A N 1
ATOM 760 C CA . GLU A 1 102 ? -20.253 -26.358 8.116 1.00 94.06 102 GLU A CA 1
ATOM 761 C C . GLU A 1 102 ? -19.211 -26.817 9.147 1.00 94.06 102 GLU A C 1
ATOM 763 O O . GLU A 1 102 ? -19.423 -27.797 9.862 1.00 94.06 102 GLU A O 1
ATOM 768 N N . ALA A 1 103 ? -18.088 -26.101 9.246 1.00 91.50 103 ALA A N 1
ATOM 769 C CA . ALA A 1 103 ? -16.964 -26.481 10.096 1.00 91.50 103 ALA A CA 1
ATOM 770 C C . ALA A 1 103 ? -17.192 -26.207 11.591 1.00 91.50 103 ALA A C 1
ATOM 772 O O . ALA A 1 103 ? -16.641 -26.924 12.430 1.00 91.50 103 ALA A O 1
ATOM 773 N N . TYR A 1 104 ? -17.977 -25.182 11.933 1.00 91.31 104 TYR A N 1
ATOM 774 C CA . TYR A 1 104 ? -18.156 -24.725 13.310 1.00 91.31 104 TYR A CA 1
ATOM 775 C C . TYR A 1 104 ? -19.611 -24.842 13.759 1.00 91.31 104 TYR A C 1
ATOM 777 O O . TYR A 1 104 ? -20.507 -24.231 13.189 1.00 91.31 104 TYR A O 1
ATOM 785 N N . SER A 1 105 ? -19.845 -25.601 14.833 1.00 88.06 105 SER A N 1
ATOM 786 C CA . SER A 1 105 ? -21.172 -25.739 15.446 1.00 88.06 105 SER A CA 1
ATOM 787 C C . SER A 1 105 ? -21.478 -24.667 16.500 1.00 88.06 105 SER A C 1
ATOM 789 O O . SER A 1 105 ? -22.625 -24.544 16.925 1.00 88.06 105 SER A O 1
ATOM 791 N N . GLN A 1 106 ? -20.459 -23.947 16.986 1.00 87.19 106 GLN A N 1
ATOM 792 C CA . GLN A 1 106 ? -20.597 -22.878 17.982 1.00 87.19 106 GLN A CA 1
ATOM 793 C C . GLN A 1 106 ? -20.749 -21.516 17.293 1.00 87.19 106 GLN A C 1
ATOM 795 O O . GLN A 1 106 ? -20.013 -21.225 16.352 1.00 87.19 106 GLN A O 1
ATOM 800 N N . SER A 1 107 ? -21.652 -20.662 17.793 1.00 83.62 107 SER A N 1
ATOM 801 C CA . SER A 1 107 ? -21.937 -19.345 17.197 1.00 83.62 107 SER A CA 1
ATOM 802 C C . SER A 1 107 ? -20.723 -18.419 17.162 1.00 83.62 107 SER A C 1
ATOM 804 O O . SER A 1 107 ? -20.545 -17.675 16.200 1.00 83.62 107 SER A O 1
ATOM 806 N N . ASP A 1 108 ? -19.890 -18.479 18.198 1.00 85.12 108 ASP A N 1
ATOM 807 C CA . ASP A 1 108 ? -18.827 -17.499 18.427 1.00 85.12 108 ASP A CA 1
ATOM 808 C C . ASP A 1 108 ? -17.607 -17.810 17.541 1.00 85.12 108 ASP A C 1
ATOM 810 O O . ASP A 1 108 ? -17.080 -16.929 16.861 1.00 85.12 108 ASP A O 1
ATOM 814 N N . GLU A 1 109 ? -17.236 -19.092 17.430 1.00 87.50 109 GLU A N 1
ATOM 815 C CA . GLU A 1 109 ? -16.194 -19.565 16.506 1.00 87.50 109 GLU A CA 1
ATOM 816 C C . GLU A 1 109 ? -16.616 -19.415 15.038 1.00 87.50 109 GLU A C 1
ATOM 818 O O . GLU A 1 109 ? -15.805 -19.035 14.191 1.00 87.50 109 GLU A O 1
ATOM 823 N N . GLN A 1 110 ? -17.892 -19.677 14.734 1.00 91.56 110 GLN A N 1
ATOM 824 C CA . GLN A 1 110 ? -18.444 -19.504 13.393 1.00 91.56 110 GLN A CA 1
ATOM 825 C C . GLN A 1 110 ? -18.382 -18.034 12.963 1.00 91.56 110 GLN A C 1
ATOM 827 O O . GLN A 1 110 ? -17.916 -17.729 11.864 1.00 91.56 110 GLN A O 1
ATOM 832 N N . TYR A 1 111 ? -18.790 -17.114 13.843 1.00 91.19 111 TYR A N 1
ATOM 833 C CA . TYR A 1 111 ? -18.684 -15.680 13.588 1.00 91.19 111 TYR A CA 1
ATOM 834 C C . TYR A 1 111 ? -17.226 -15.243 13.405 1.00 91.19 111 TYR A C 1
ATOM 836 O O . TYR A 1 111 ? -16.918 -14.511 12.464 1.00 91.19 111 TYR A O 1
ATOM 844 N N . ALA A 1 112 ? -16.313 -15.739 14.245 1.00 91.31 112 ALA A N 1
ATOM 845 C CA . ALA A 1 112 ? -14.889 -15.458 14.109 1.00 91.31 112 ALA A CA 1
ATOM 846 C C . ALA A 1 112 ? -14.335 -15.944 12.756 1.00 91.31 112 ALA A C 1
ATOM 848 O O . ALA A 1 112 ? -13.596 -15.213 12.098 1.00 91.31 112 ALA A O 1
ATOM 849 N N . CYS A 1 113 ? -14.736 -17.133 12.296 1.00 94.12 113 CYS A N 1
ATOM 850 C CA . CYS A 1 113 ? -14.366 -17.668 10.982 1.00 94.12 113 CYS A CA 1
ATOM 851 C C . CYS A 1 113 ? -14.875 -16.779 9.833 1.00 94.12 113 CYS A C 1
ATOM 853 O O . CYS A 1 113 ? -14.088 -16.414 8.956 1.00 94.12 113 CYS A O 1
ATOM 855 N N . HIS A 1 114 ? -16.145 -16.348 9.878 1.00 94.44 114 HIS A N 1
ATOM 856 C CA . HIS A 1 114 ? -16.722 -15.421 8.887 1.00 94.44 114 HIS A CA 1
ATOM 857 C C . HIS A 1 114 ? -15.979 -14.085 8.856 1.00 94.44 114 HIS A C 1
ATOM 859 O O . HIS A 1 114 ? -15.707 -13.532 7.790 1.00 94.44 114 HIS A O 1
ATOM 865 N N . LEU A 1 115 ? -15.601 -13.573 10.029 1.00 92.56 115 LEU A N 1
ATOM 866 C CA . LEU A 1 115 ? -14.813 -12.353 10.132 1.00 92.56 115 LEU A CA 1
ATOM 867 C C . LEU A 1 115 ? -13.448 -12.511 9.443 1.00 92.56 115 LEU A C 1
ATOM 869 O O . LEU A 1 115 ? -13.007 -11.604 8.739 1.00 92.56 115 LEU A O 1
ATOM 873 N N . GLY A 1 116 ? -12.808 -13.675 9.582 1.00 92.88 116 GLY A N 1
ATOM 874 C CA . GLY A 1 116 ? -11.591 -14.026 8.848 1.00 92.88 116 GLY A CA 1
ATOM 875 C C . GLY A 1 116 ? -11.784 -13.999 7.327 1.00 92.88 116 GLY A C 1
ATOM 876 O O . GLY A 1 116 ? -10.993 -13.372 6.623 1.00 92.88 116 GLY A O 1
ATOM 877 N N . CYS A 1 117 ? -12.864 -14.608 6.821 1.00 93.81 117 CYS A N 1
ATOM 878 C CA . CYS A 1 117 ? -13.216 -14.566 5.395 1.00 93.81 117 CYS A CA 1
ATOM 879 C C . CYS A 1 117 ? -13.439 -13.122 4.904 1.00 93.81 117 CYS A C 1
ATOM 881 O O . CYS A 1 117 ? -12.958 -12.733 3.840 1.00 93.81 117 CYS A O 1
ATOM 883 N N . GLN A 1 118 ? -14.137 -12.297 5.690 1.00 92.75 118 GLN A N 1
ATOM 884 C CA . GLN A 1 118 ? -14.431 -10.906 5.346 1.00 92.75 118 GLN A CA 1
ATOM 885 C C . GLN A 1 118 ? -13.188 -10.011 5.358 1.00 92.75 118 GLN A C 1
ATOM 887 O O . GLN A 1 118 ? -13.040 -9.169 4.475 1.00 92.75 118 GLN A O 1
ATOM 892 N N . ASN A 1 119 ? -12.293 -10.196 6.327 1.00 90.44 119 ASN A N 1
ATOM 893 C CA . ASN A 1 119 ? -11.075 -9.399 6.445 1.00 90.44 119 ASN A CA 1
ATOM 894 C C . ASN A 1 119 ? -10.067 -9.696 5.331 1.00 90.44 119 ASN A C 1
ATOM 896 O O . ASN A 1 119 ? -9.284 -8.817 4.984 1.00 90.44 119 ASN A O 1
ATOM 900 N N . GLN A 1 120 ? -10.081 -10.901 4.754 1.00 88.44 120 GLN A N 1
ATOM 901 C CA . GLN A 1 120 ? -9.191 -11.263 3.649 1.00 88.44 120 GLN A CA 1
ATOM 902 C C . GLN A 1 120 ? -9.638 -10.662 2.300 1.00 88.44 120 GLN A C 1
ATOM 904 O O . GLN A 1 120 ? -8.792 -10.407 1.442 1.00 88.44 120 GLN A O 1
ATOM 909 N N . LEU A 1 121 ? -10.936 -10.375 2.129 1.00 88.75 121 LEU A N 1
ATOM 910 C CA . LEU A 1 121 ? -11.527 -9.818 0.905 1.00 88.75 121 LEU A CA 1
ATOM 911 C C . LEU A 1 121 ? -10.820 -8.545 0.379 1.00 88.75 121 LEU A C 1
ATOM 913 O O . LEU A 1 121 ? -10.359 -8.578 -0.762 1.00 88.75 121 LEU A O 1
ATOM 917 N N . PRO A 1 122 ? -10.653 -7.455 1.161 1.00 86.00 122 PRO A N 1
ATOM 918 C CA . PRO A 1 122 ? -10.014 -6.232 0.658 1.00 86.00 122 PRO A CA 1
ATOM 919 C C . PRO A 1 122 ? -8.544 -6.441 0.260 1.00 86.00 122 PRO A C 1
ATOM 921 O O . PRO A 1 122 ? -8.042 -5.792 -0.656 1.00 86.00 122 PRO A O 1
ATOM 924 N N . PHE A 1 123 ? -7.835 -7.373 0.908 1.00 84.25 123 PHE A N 1
ATOM 925 C CA . PHE A 1 123 ? -6.458 -7.711 0.530 1.00 84.25 123 PHE A CA 1
ATOM 926 C C . PHE A 1 123 ? -6.399 -8.522 -0.769 1.00 84.25 123 PHE A C 1
ATOM 928 O O . PHE A 1 123 ? -5.432 -8.409 -1.525 1.00 84.25 123 PHE A O 1
ATOM 935 N N . ALA A 1 124 ? -7.422 -9.336 -1.035 1.00 82.38 124 ALA A N 1
ATOM 936 C CA . ALA A 1 124 ? -7.554 -10.074 -2.282 1.00 82.38 124 ALA A CA 1
ATOM 937 C C . ALA A 1 124 ? -7.919 -9.156 -3.458 1.00 82.38 124 ALA A C 1
ATOM 939 O O . ALA A 1 124 ? -7.337 -9.317 -4.529 1.00 82.38 124 ALA A O 1
ATOM 940 N N . GLU A 1 125 ? -8.791 -8.162 -3.242 1.00 85.31 125 GLU A N 1
ATOM 941 C CA . GLU A 1 125 ? -9.119 -7.118 -4.227 1.00 85.31 125 GLU A CA 1
ATOM 942 C C . GLU A 1 125 ? -7.864 -6.348 -4.651 1.00 85.31 125 GLU A C 1
ATOM 944 O O . GLU A 1 125 ? -7.533 -6.314 -5.836 1.00 85.31 125 GLU A O 1
ATOM 949 N N . LEU A 1 126 ? -7.094 -5.837 -3.681 1.00 81.56 126 LEU A N 1
ATOM 950 C CA . LEU A 1 126 ? -5.849 -5.108 -3.939 1.00 81.56 126 LEU A CA 1
ATOM 951 C C . LEU A 1 126 ? -4.838 -5.952 -4.734 1.00 81.56 126 LEU A C 1
ATOM 953 O O . LEU A 1 126 ? -4.221 -5.476 -5.688 1.00 81.56 126 LEU A O 1
ATOM 957 N N . ARG A 1 127 ? -4.675 -7.229 -4.359 1.00 75.50 127 ARG A N 1
ATOM 958 C CA . ARG A 1 127 ? -3.776 -8.155 -5.061 1.00 75.50 127 ARG A CA 1
ATOM 959 C C . ARG A 1 127 ? -4.241 -8.393 -6.492 1.00 75.50 127 ARG A C 1
ATOM 961 O O . ARG A 1 127 ? -3.407 -8.459 -7.388 1.00 75.50 127 ARG A O 1
ATOM 968 N N . GLN A 1 128 ? -5.543 -8.534 -6.719 1.00 74.62 128 GLN A N 1
ATOM 969 C CA . GLN A 1 128 ? -6.091 -8.774 -8.048 1.00 74.62 128 GLN A CA 1
ATOM 970 C C . GLN A 1 128 ? -5.972 -7.537 -8.937 1.00 74.62 128 GLN A C 1
ATOM 972 O O . GLN A 1 128 ? -5.619 -7.678 -10.103 1.00 74.62 128 GLN A O 1
ATOM 977 N N . GLU A 1 129 ? -6.170 -6.333 -8.399 1.00 76.12 129 GLU A N 1
ATOM 978 C CA . GLU A 1 129 ? -5.884 -5.080 -9.108 1.00 76.12 129 GLU A CA 1
ATOM 979 C C . GLU A 1 129 ? -4.403 -4.972 -9.491 1.00 76.12 129 GLU A C 1
ATOM 981 O O . GLU A 1 129 ? -4.082 -4.681 -10.646 1.00 76.12 129 GLU A O 1
ATOM 986 N N . GLN A 1 130 ? -3.493 -5.293 -8.564 1.00 73.00 130 GLN A N 1
ATOM 987 C CA . GLN A 1 130 ? -2.060 -5.369 -8.849 1.00 73.00 130 GLN A CA 1
ATOM 988 C C . GLN A 1 130 ? -1.772 -6.396 -9.953 1.00 73.00 130 GLN A C 1
ATOM 990 O O . GLN A 1 130 ? -1.109 -6.069 -10.935 1.00 73.00 130 GLN A O 1
ATOM 995 N N . LEU A 1 131 ? -2.331 -7.604 -9.877 1.00 66.75 131 LEU A N 1
ATOM 996 C CA . LEU A 1 131 ? -2.124 -8.657 -10.878 1.00 66.75 131 LEU A CA 1
ATOM 997 C C . LEU A 1 131 ? -2.725 -8.297 -12.249 1.00 66.75 131 LEU A C 1
ATOM 999 O O . LEU A 1 131 ? -2.105 -8.558 -13.279 1.00 66.75 131 LEU A O 1
ATOM 1003 N N . MET A 1 132 ? -3.883 -7.630 -12.276 1.00 64.75 132 MET A N 1
ATOM 1004 C CA . MET A 1 132 ? -4.494 -7.079 -13.492 1.00 64.75 132 MET A CA 1
ATOM 1005 C C . MET A 1 132 ? -3.662 -5.937 -14.095 1.00 64.75 132 MET A C 1
ATOM 1007 O O . MET A 1 132 ? -3.664 -5.763 -15.313 1.00 64.75 132 MET A O 1
ATOM 1011 N N . SER A 1 133 ? -2.921 -5.187 -13.272 1.00 64.00 133 SER A N 1
ATOM 1012 C CA . SER A 1 133 ? -1.986 -4.145 -13.724 1.00 64.00 133 SER A CA 1
ATOM 1013 C C . SER A 1 133 ? -0.639 -4.700 -14.211 1.00 64.00 133 SER A C 1
ATOM 1015 O O . SER A 1 133 ? -0.013 -4.104 -15.088 1.00 64.00 133 SER A O 1
ATOM 1017 N N . LEU A 1 134 ? -0.223 -5.858 -13.686 1.00 63.25 134 LEU A N 1
ATOM 1018 C CA . LEU A 1 134 ? 1.002 -6.568 -14.065 1.00 63.25 134 LEU A CA 1
ATOM 1019 C C . LEU A 1 134 ? 0.814 -7.522 -15.252 1.00 63.25 134 LEU A C 1
ATOM 1021 O O . LEU A 1 134 ? 1.805 -7.924 -15.865 1.00 63.25 134 LEU A O 1
ATOM 1025 N N . MET A 1 135 ? -0.422 -7.884 -15.614 1.00 49.69 135 MET A N 1
ATOM 1026 C CA . MET A 1 135 ? -0.662 -8.663 -16.826 1.00 49.69 135 MET A CA 1
ATOM 1027 C C . MET A 1 135 ? -0.286 -7.798 -18.041 1.00 49.69 135 MET A C 1
ATOM 1029 O O . MET A 1 135 ? -0.881 -6.735 -18.248 1.00 49.69 135 MET A O 1
ATOM 1033 N N . PRO A 1 136 ? 0.691 -8.211 -18.871 1.00 47.25 136 PRO A N 1
ATOM 1034 C CA . PRO A 1 136 ? 1.056 -7.427 -20.033 1.00 47.25 136 PRO A CA 1
ATOM 1035 C C . PRO A 1 136 ? -0.169 -7.375 -20.942 1.00 47.25 136 PRO A C 1
ATOM 1037 O O . PRO A 1 136 ? -0.621 -8.406 -21.443 1.00 47.25 136 PRO A O 1
ATOM 1040 N N . ARG A 1 137 ? -0.718 -6.174 -21.171 1.00 44.62 137 ARG A N 1
ATOM 1041 C CA . ARG A 1 137 ? -1.647 -5.946 -22.282 1.00 44.62 137 ARG A CA 1
ATOM 1042 C C . ARG A 1 137 ? -0.945 -6.469 -23.524 1.00 44.62 137 ARG A C 1
ATOM 1044 O O . ARG A 1 137 ? 0.009 -5.852 -23.998 1.00 44.62 137 ARG A O 1
ATOM 1051 N N . ILE A 1 138 ? -1.407 -7.600 -24.041 1.00 49.00 138 ILE A N 1
ATOM 1052 C CA . ILE A 1 138 ? -0.918 -8.190 -25.283 1.00 49.00 138 ILE A CA 1
ATOM 1053 C C . ILE A 1 138 ? -1.449 -7.312 -26.424 1.00 49.00 138 ILE A C 1
ATOM 1055 O O . ILE A 1 138 ? -2.357 -7.663 -27.171 1.00 49.00 138 ILE A O 1
ATOM 1059 N N . HIS A 1 139 ? -0.933 -6.089 -26.514 1.00 45.12 139 HIS A N 1
ATOM 1060 C CA . HIS A 1 139 ? -1.120 -5.211 -27.651 1.00 45.12 139 HIS A CA 1
ATOM 1061 C C . HIS A 1 139 ? -0.442 -5.884 -28.836 1.00 45.12 139 HIS A C 1
ATOM 1063 O O . HIS A 1 139 ? 0.762 -6.087 -28.760 1.00 45.12 139 HIS A O 1
ATOM 1069 N N . LEU A 1 140 ? -1.236 -6.241 -29.859 1.00 54.31 140 LEU A N 1
ATOM 1070 C CA . LEU A 1 140 ? -1.060 -6.238 -31.335 1.00 54.31 140 LEU A CA 1
ATOM 1071 C C . LEU A 1 140 ? 0.338 -6.378 -32.000 1.00 54.31 140 LEU A C 1
ATOM 1073 O O . LEU A 1 140 ? 0.425 -6.392 -33.224 1.00 54.31 140 LEU A O 1
ATOM 1077 N N . LEU A 1 141 ? 1.424 -6.519 -31.250 1.00 54.09 141 LEU A N 1
ATOM 1078 C CA . LEU A 1 141 ? 2.825 -6.563 -31.663 1.00 54.09 141 LEU A CA 1
ATOM 1079 C C . LEU A 1 141 ? 3.483 -7.907 -31.318 1.00 54.09 141 LEU A C 1
ATOM 1081 O O . LEU A 1 141 ? 4.659 -8.102 -31.614 1.00 54.09 141 LEU A O 1
ATOM 1085 N N . PHE A 1 142 ? 2.720 -8.866 -30.784 1.00 54.84 142 PHE A N 1
ATOM 1086 C CA . PHE A 1 142 ? 3.112 -10.279 -30.742 1.00 54.84 142 PHE A CA 1
ATOM 1087 C C . PHE A 1 142 ? 3.539 -10.836 -32.124 1.00 54.84 142 PHE A C 1
ATOM 1089 O O . PHE A 1 142 ? 4.443 -11.668 -32.173 1.00 54.84 142 PHE A O 1
ATOM 1096 N N . PRO A 1 143 ? 3.010 -10.344 -33.271 1.00 57.44 143 PRO A N 1
ATOM 1097 C CA . PRO A 1 143 ? 3.543 -10.723 -34.580 1.00 57.44 143 PRO A CA 1
ATOM 1098 C C . PRO A 1 143 ? 4.942 -10.158 -34.878 1.00 57.44 143 PRO A C 1
ATOM 1100 O O . PRO A 1 143 ? 5.677 -10.749 -35.662 1.00 57.44 143 PRO A O 1
ATOM 1103 N N . LEU A 1 144 ? 5.338 -9.025 -34.283 1.00 54.72 144 LEU A N 1
ATOM 1104 C CA . LEU A 1 144 ? 6.612 -8.358 -34.595 1.00 54.72 144 LEU A CA 1
ATOM 1105 C C . LEU A 1 144 ? 7.787 -8.892 -33.767 1.00 54.72 144 LEU A C 1
ATOM 1107 O O . LEU A 1 144 ? 8.927 -8.851 -34.228 1.00 54.72 144 LEU A O 1
ATOM 1111 N N . THR A 1 145 ? 7.531 -9.432 -32.574 1.00 58.25 145 THR A N 1
ATOM 1112 C CA . THR A 1 145 ? 8.569 -10.067 -31.746 1.00 58.25 145 THR A CA 1
ATOM 1113 C C . THR A 1 145 ? 8.984 -11.436 -32.290 1.00 58.25 145 THR A C 1
ATOM 1115 O O . THR A 1 145 ? 10.169 -11.759 -32.249 1.00 58.25 145 THR A O 1
ATOM 1118 N N . LEU A 1 146 ? 8.055 -12.183 -32.900 1.00 59.53 146 LEU A N 1
ATOM 1119 C CA . LEU A 1 146 ? 8.340 -13.424 -33.639 1.00 59.53 146 LEU A CA 1
ATOM 1120 C C . LEU A 1 146 ? 9.194 -13.177 -34.892 1.00 59.53 146 LEU A C 1
ATOM 1122 O O . LEU A 1 146 ? 10.102 -13.947 -35.196 1.00 59.53 146 LEU A O 1
ATOM 1126 N N . VAL A 1 147 ? 8.948 -12.075 -35.607 1.00 59.75 147 VAL A N 1
ATOM 1127 C CA . VAL A 1 147 ? 9.776 -11.691 -36.763 1.00 59.75 147 VAL A CA 1
ATOM 1128 C C . VAL A 1 147 ? 11.162 -11.235 -36.309 1.00 59.75 147 VAL A C 1
ATOM 1130 O O . VAL A 1 147 ? 12.139 -11.510 -36.996 1.00 59.75 147 VAL A O 1
ATOM 1133 N N . ARG A 1 148 ? 11.283 -10.600 -35.136 1.00 63.94 148 ARG A N 1
ATOM 1134 C CA . ARG A 1 148 ? 12.582 -10.192 -34.584 1.00 63.94 148 ARG A CA 1
ATOM 1135 C C . ARG A 1 148 ? 13.446 -11.385 -34.166 1.00 63.94 148 ARG A C 1
ATOM 1137 O O . ARG A 1 148 ? 14.639 -11.332 -34.437 1.00 63.94 148 ARG A O 1
ATOM 1144 N N . SER A 1 149 ? 12.874 -12.438 -33.569 1.00 59.50 149 SER A N 1
ATOM 1145 C CA . SER A 1 149 ? 13.636 -13.654 -33.232 1.00 59.50 149 SER A CA 1
ATOM 1146 C C . SER A 1 149 ? 14.048 -14.431 -34.485 1.00 59.50 149 SER A C 1
ATOM 1148 O O . SER A 1 149 ? 15.180 -14.882 -34.599 1.00 59.50 149 SER A O 1
ATOM 1150 N N . PHE A 1 150 ? 13.167 -14.505 -35.487 1.00 60.91 150 PHE A N 1
ATOM 1151 C CA . PHE A 1 150 ? 13.511 -15.116 -36.771 1.00 60.91 150 PHE A CA 1
ATOM 1152 C C . PHE A 1 150 ? 14.598 -14.321 -37.515 1.00 60.91 150 PHE A C 1
ATOM 1154 O O . PHE A 1 150 ? 15.489 -14.898 -38.135 1.00 60.91 150 PHE A O 1
ATOM 1161 N N . TRP A 1 151 ? 14.556 -12.987 -37.430 1.00 60.09 151 TRP A N 1
ATOM 1162 C CA . TRP A 1 151 ? 15.569 -12.123 -38.030 1.00 60.09 151 TRP A CA 1
ATOM 1163 C C . TRP A 1 151 ? 16.901 -12.181 -37.276 1.00 60.09 151 TRP A C 1
ATOM 1165 O O . TRP A 1 151 ? 17.938 -12.132 -37.929 1.00 60.09 151 TRP A O 1
ATOM 1175 N N . SER A 1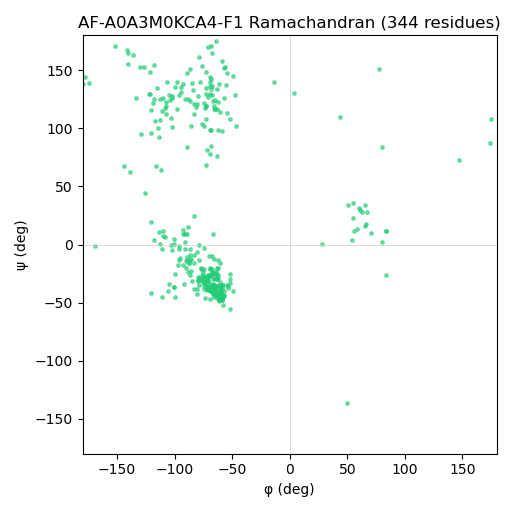 152 ? 16.909 -12.316 -35.943 1.00 63.00 152 SER A N 1
ATOM 1176 C CA . SER A 1 152 ? 18.154 -12.513 -35.186 1.00 63.00 152 SER A CA 1
ATOM 1177 C C . SER A 1 152 ? 18.803 -13.853 -35.518 1.00 63.00 152 SER A C 1
ATOM 1179 O O . SER A 1 152 ? 19.980 -13.866 -35.857 1.00 63.00 152 SER A O 1
ATOM 1181 N N . ASP A 1 153 ? 18.033 -14.943 -35.570 1.00 58.38 153 ASP A N 1
ATOM 1182 C CA . ASP A 1 153 ? 18.569 -16.279 -35.873 1.00 58.38 153 ASP A CA 1
ATOM 1183 C C . ASP A 1 153 ? 19.094 -16.373 -37.323 1.00 58.38 153 ASP A C 1
ATOM 1185 O O . ASP A 1 153 ? 20.111 -17.019 -37.605 1.00 58.38 153 ASP A O 1
ATOM 1189 N N . MET A 1 154 ? 18.446 -15.666 -38.260 1.00 61.25 154 MET A N 1
ATOM 1190 C CA . MET A 1 154 ? 18.919 -15.527 -39.642 1.00 61.25 154 MET A CA 1
ATOM 1191 C C . MET A 1 154 ? 20.165 -14.628 -39.743 1.00 61.25 154 MET A C 1
ATOM 1193 O O . MET A 1 154 ? 21.066 -14.915 -40.536 1.00 61.25 154 MET A O 1
ATOM 1197 N N . MET A 1 155 ? 20.245 -13.554 -38.950 1.00 62.41 155 MET A N 1
ATOM 1198 C CA . MET A 1 155 ? 21.375 -12.621 -38.972 1.00 62.41 155 MET A CA 1
ATOM 1199 C C . MET A 1 155 ? 22.627 -13.203 -38.296 1.00 62.41 155 MET A C 1
ATOM 1201 O O . MET A 1 155 ? 23.731 -13.014 -38.810 1.00 62.41 155 MET A O 1
ATOM 1205 N N . ASP A 1 156 ? 22.463 -13.988 -37.231 1.00 58.28 156 ASP A N 1
ATOM 1206 C CA . ASP A 1 156 ? 23.550 -14.720 -36.565 1.00 58.28 156 ASP A CA 1
ATOM 1207 C C . ASP A 1 156 ? 24.100 -15.836 -37.469 1.00 58.28 156 ASP A C 1
ATOM 1209 O O . ASP A 1 156 ? 25.314 -16.038 -37.570 1.00 58.28 156 ASP A O 1
ATOM 1213 N N . SER A 1 157 ? 23.225 -16.484 -38.248 1.00 59.00 157 SER A N 1
ATOM 1214 C CA . SER A 1 157 ? 23.637 -17.433 -39.290 1.00 59.00 157 SER A CA 1
ATOM 1215 C C . SER A 1 157 ? 24.436 -16.751 -40.412 1.00 59.00 157 SER A C 1
ATOM 1217 O O . SER A 1 157 ? 25.410 -17.321 -40.906 1.00 59.00 157 SER A O 1
ATOM 1219 N N . ALA A 1 158 ? 24.098 -15.510 -40.784 1.00 54.16 158 ALA A N 1
ATOM 1220 C CA . ALA A 1 158 ? 24.811 -14.740 -41.808 1.00 54.16 158 ALA A CA 1
ATOM 1221 C C . ALA A 1 158 ? 26.169 -14.176 -41.329 1.00 54.16 158 ALA A C 1
ATOM 1223 O O . ALA A 1 158 ? 27.095 -14.048 -42.134 1.00 54.16 158 ALA A O 1
ATOM 1224 N N . GLN A 1 159 ? 26.339 -13.892 -40.031 1.00 53.62 159 GLN A N 1
ATOM 1225 C CA . GLN A 1 159 ? 27.621 -13.437 -39.464 1.00 53.62 159 GLN A CA 1
ATOM 1226 C C . GLN A 1 159 ? 28.725 -14.507 -39.507 1.00 53.62 159 GLN A C 1
ATOM 1228 O O . GLN A 1 159 ? 29.908 -14.166 -39.628 1.00 53.62 159 GLN A O 1
ATOM 1233 N N . SER A 1 160 ? 28.356 -15.792 -39.496 1.00 53.81 160 SER A N 1
ATOM 1234 C CA . SER A 1 160 ? 29.311 -16.902 -39.645 1.00 53.81 160 SER A CA 1
ATOM 1235 C C . SER A 1 160 ? 29.952 -16.976 -41.043 1.00 53.81 160 SER A C 1
ATOM 1237 O O . SER A 1 160 ? 31.075 -17.458 -41.179 1.00 53.81 160 SER A O 1
ATOM 1239 N N . PHE A 1 161 ? 29.297 -16.417 -42.071 1.00 47.28 161 PHE A N 1
ATOM 1240 C CA . PHE A 1 161 ? 29.823 -16.345 -43.442 1.00 47.28 161 PHE A CA 1
ATOM 1241 C C . PHE A 1 161 ? 30.640 -15.075 -43.727 1.00 47.28 161 PHE A C 1
ATOM 1243 O O . PHE A 1 161 ? 31.436 -15.056 -44.663 1.00 47.28 161 PHE A O 1
ATOM 1250 N N . ILE A 1 162 ? 30.474 -14.012 -42.933 1.00 52.75 162 ILE A N 1
ATOM 1251 C CA . ILE A 1 162 ? 31.170 -12.726 -43.143 1.00 52.75 162 ILE A CA 1
ATOM 1252 C C . ILE A 1 162 ? 32.527 -12.681 -42.410 1.00 52.75 162 ILE A C 1
ATOM 1254 O O . ILE A 1 162 ? 33.372 -11.842 -42.713 1.00 52.75 162 ILE A O 1
ATOM 1258 N N . THR A 1 163 ? 32.796 -13.618 -41.498 1.00 50.22 163 THR A N 1
ATOM 1259 C CA . THR A 1 163 ? 34.047 -13.662 -40.714 1.00 50.22 163 THR A CA 1
ATOM 1260 C C . THR A 1 163 ? 34.973 -14.828 -41.059 1.00 50.22 163 THR A C 1
ATOM 1262 O O . THR A 1 163 ? 36.097 -14.888 -40.559 1.00 50.22 163 THR A O 1
ATOM 1265 N N . SER A 1 164 ? 34.567 -15.730 -41.956 1.00 54.00 164 SER A N 1
ATOM 1266 C CA . SER A 1 164 ? 35.449 -16.788 -42.445 1.00 54.00 164 SER A CA 1
ATOM 1267 C C . SER A 1 164 ? 36.492 -16.195 -43.395 1.00 54.00 164 SER A C 1
ATOM 1269 O O . SER A 1 164 ? 36.173 -15.818 -44.524 1.00 54.00 164 SER A O 1
ATOM 1271 N N . SER A 1 165 ? 37.746 -16.113 -42.947 1.00 59.28 165 SER A N 1
ATOM 1272 C CA . SER A 1 165 ? 38.870 -15.827 -43.834 1.00 59.28 165 SER A CA 1
ATOM 1273 C C . SER A 1 165 ? 38.942 -16.930 -44.891 1.00 59.28 165 SER A C 1
ATOM 1275 O O . SER A 1 165 ? 39.169 -18.099 -44.585 1.00 59.28 165 SER A O 1
ATOM 1277 N N . TRP A 1 166 ? 38.698 -16.583 -46.151 1.00 61.97 166 TRP A N 1
ATOM 1278 C CA . TRP A 1 166 ? 38.760 -17.540 -47.247 1.00 61.97 166 TRP A CA 1
ATOM 1279 C C . TRP A 1 166 ? 40.118 -17.435 -47.940 1.00 61.97 166 TRP A C 1
ATOM 1281 O O . TRP A 1 166 ? 40.694 -16.356 -48.102 1.00 61.97 166 TRP A O 1
ATOM 1291 N N . THR A 1 167 ? 40.667 -18.591 -48.310 1.00 70.38 167 THR A N 1
ATOM 1292 C CA . THR A 1 167 ? 41.893 -18.697 -49.104 1.00 70.38 167 THR A CA 1
ATOM 1293 C C . THR A 1 167 ? 41.642 -19.719 -50.196 1.00 70.38 167 THR A C 1
ATOM 1295 O O . THR A 1 167 ? 41.230 -20.837 -49.890 1.00 70.38 167 THR A O 1
ATOM 1298 N N . PHE A 1 168 ? 41.873 -19.361 -51.458 1.00 69.56 168 PHE A N 1
ATOM 1299 C CA . PHE A 1 168 ? 41.811 -20.339 -52.543 1.00 69.56 168 PHE A CA 1
ATOM 1300 C C . PHE A 1 168 ? 43.046 -20.271 -53.440 1.00 69.56 168 PHE A C 1
ATOM 1302 O O . PHE A 1 168 ? 43.716 -19.240 -53.552 1.00 69.56 168 PHE A O 1
ATOM 1309 N N . TYR A 1 169 ? 43.349 -21.418 -54.047 1.00 75.69 169 TYR A N 1
ATOM 1310 C CA . TYR A 1 169 ? 44.541 -21.670 -54.846 1.00 75.69 169 TYR A CA 1
ATOM 1311 C C . TYR A 1 169 ? 44.127 -21.807 -56.305 1.00 75.69 169 TYR A C 1
ATOM 1313 O O . TYR A 1 169 ? 43.268 -22.627 -56.626 1.00 75.69 169 TYR A O 1
ATOM 1321 N N . LEU A 1 170 ? 44.746 -21.029 -57.188 1.00 69.75 170 LEU A N 1
ATOM 1322 C CA . LEU A 1 170 ? 44.607 -21.216 -58.629 1.00 69.75 170 LEU A CA 1
ATOM 1323 C C . LEU A 1 170 ? 45.943 -21.673 -59.195 1.00 69.75 170 LEU A C 1
ATOM 1325 O O . LEU A 1 170 ? 46.961 -21.014 -58.987 1.00 69.75 170 LEU A O 1
ATOM 1329 N N . GLN A 1 171 ? 45.930 -22.799 -59.901 1.00 72.88 171 GLN A N 1
ATOM 1330 C CA . GLN A 1 171 ? 47.079 -23.283 -60.651 1.00 72.88 171 GLN A CA 1
ATOM 1331 C C . GLN A 1 171 ? 46.905 -22.872 -62.111 1.00 72.88 171 GLN A C 1
ATOM 1333 O O . GLN A 1 171 ? 45.934 -23.268 -62.750 1.00 72.88 171 GLN A O 1
ATOM 1338 N N . ALA A 1 172 ? 47.814 -22.039 -62.609 1.00 72.50 172 ALA A N 1
ATOM 1339 C CA . ALA A 1 172 ? 47.849 -21.666 -64.016 1.00 72.50 172 ALA A CA 1
ATOM 1340 C C . ALA A 1 172 ? 48.501 -22.781 -64.855 1.00 72.50 172 ALA A C 1
ATOM 1342 O O . ALA A 1 172 ? 49.240 -23.619 -64.331 1.00 72.50 172 ALA A O 1
ATOM 1343 N N . ASP A 1 173 ? 48.259 -22.769 -66.168 1.00 68.00 173 ASP A N 1
ATOM 1344 C CA . ASP A 1 173 ? 48.725 -23.798 -67.115 1.00 68.00 173 ASP A CA 1
ATOM 1345 C C . ASP A 1 173 ? 50.263 -23.906 -67.210 1.00 68.00 173 ASP A C 1
ATOM 1347 O O . ASP A 1 173 ? 50.795 -24.882 -67.735 1.00 68.00 173 ASP A O 1
ATOM 1351 N N . ASP A 1 174 ? 50.995 -22.926 -66.668 1.00 76.94 174 ASP A N 1
ATOM 1352 C CA . ASP A 1 174 ? 52.457 -22.921 -66.545 1.00 76.94 174 ASP A CA 1
ATOM 1353 C C . ASP A 1 174 ? 52.972 -23.561 -65.235 1.00 76.94 174 ASP A C 1
ATOM 1355 O O . ASP A 1 174 ? 54.163 -23.487 -64.923 1.00 76.94 174 ASP A O 1
ATOM 1359 N N . GLY A 1 175 ? 52.085 -24.198 -64.463 1.00 75.62 175 GLY A N 1
ATOM 1360 C CA . GLY A 1 175 ? 52.406 -24.926 -63.237 1.00 75.62 175 GLY A CA 1
ATOM 1361 C C . GLY A 1 175 ? 52.598 -24.048 -61.998 1.00 75.62 175 GLY A C 1
ATOM 1362 O O . GLY A 1 175 ? 52.881 -24.583 -60.924 1.00 75.62 175 GLY A O 1
ATOM 1363 N N . LYS A 1 176 ? 52.430 -22.723 -62.099 1.00 72.19 176 LYS A N 1
ATOM 1364 C CA . LYS A 1 176 ? 52.532 -21.810 -60.952 1.00 72.19 176 LYS A CA 1
ATOM 1365 C C . LYS A 1 176 ? 51.209 -21.715 -60.202 1.00 72.19 176 LYS A C 1
ATOM 1367 O O . LYS A 1 176 ? 50.141 -21.627 -60.804 1.00 72.19 176 LYS A O 1
ATOM 1372 N N . ILE A 1 177 ? 51.294 -21.697 -58.873 1.00 76.69 177 ILE A N 1
ATOM 1373 C CA . ILE A 1 177 ? 50.137 -21.563 -57.985 1.00 76.69 177 ILE A CA 1
ATOM 1374 C C . ILE A 1 177 ? 50.102 -20.138 -57.437 1.00 76.69 177 ILE A C 1
ATOM 1376 O O . ILE A 1 177 ? 51.067 -19.682 -56.823 1.00 76.69 177 ILE A O 1
ATOM 1380 N N . VAL A 1 178 ? 48.981 -19.451 -57.643 1.00 71.12 178 VAL A N 1
ATOM 1381 C CA . VAL A 1 178 ? 48.711 -18.125 -57.081 1.00 71.12 178 VAL A CA 1
ATOM 1382 C C . VAL A 1 178 ? 47.721 -18.276 -55.931 1.00 71.12 178 VAL A C 1
ATOM 1384 O O . VAL A 1 178 ? 46.682 -18.924 -56.072 1.00 71.12 178 VAL A O 1
ATOM 1387 N N . ILE A 1 179 ? 48.071 -17.700 -54.781 1.00 73.25 179 ILE A N 1
ATOM 1388 C CA . ILE A 1 179 ? 47.309 -17.806 -53.534 1.00 73.25 179 ILE A CA 1
ATOM 1389 C C . ILE A 1 179 ? 46.637 -16.464 -53.264 1.00 73.25 179 ILE A C 1
ATOM 1391 O O . ILE A 1 179 ? 47.319 -15.447 -53.128 1.00 73.25 179 ILE A O 1
ATOM 1395 N N . PHE A 1 180 ? 45.312 -16.472 -53.146 1.00 70.12 180 PHE A N 1
ATOM 1396 C CA . PHE A 1 180 ? 44.530 -15.295 -52.775 1.00 70.12 180 PHE A CA 1
ATOM 1397 C C . PHE A 1 180 ? 44.000 -15.482 -51.354 1.00 70.12 180 PHE A C 1
ATOM 1399 O O . PHE A 1 180 ? 43.246 -16.420 -51.104 1.00 70.12 180 PHE A O 1
ATOM 1406 N N . GLN A 1 181 ? 44.416 -14.615 -50.427 1.00 63.56 181 GLN A N 1
ATOM 1407 C CA . GLN A 1 181 ? 44.035 -14.657 -49.011 1.00 63.56 181 GLN A CA 1
ATOM 1408 C C . GLN A 1 181 ? 43.282 -13.378 -48.630 1.00 63.56 181 GLN A C 1
ATOM 1410 O O . GLN A 1 181 ? 43.817 -12.280 -48.786 1.00 63.56 181 GLN A O 1
ATOM 1415 N N . SER A 1 182 ? 42.076 -13.507 -48.071 1.00 66.94 182 SER A N 1
ATOM 1416 C CA . SE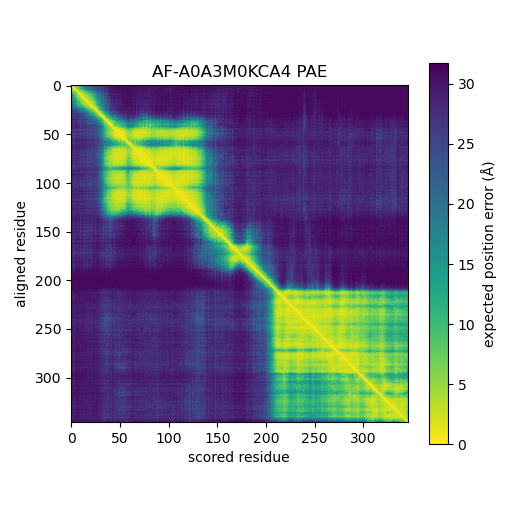R A 1 182 ? 41.366 -12.366 -47.484 1.00 66.94 182 SER A CA 1
ATOM 1417 C C . SER A 1 182 ? 41.897 -12.072 -46.072 1.00 66.94 182 SER A C 1
ATOM 1419 O O . SER A 1 182 ? 41.813 -12.939 -45.197 1.00 66.94 182 SER A O 1
ATOM 1421 N N . LYS A 1 183 ? 42.408 -10.860 -45.820 1.00 55.44 183 LYS A N 1
ATOM 1422 C CA . LYS A 1 183 ? 42.663 -10.350 -44.460 1.00 55.44 183 LYS A CA 1
ATOM 1423 C C . LYS A 1 183 ? 41.546 -9.375 -44.069 1.00 55.44 183 LYS A C 1
ATOM 1425 O O . LYS A 1 183 ? 41.294 -8.453 -44.840 1.00 55.44 183 LYS A O 1
ATOM 1430 N N . PRO A 1 184 ? 40.884 -9.546 -42.911 1.00 52.12 184 PRO A N 1
ATOM 1431 C CA . PRO A 1 184 ? 39.944 -8.550 -42.420 1.00 52.12 184 PRO A CA 1
ATOM 1432 C C . PRO A 1 184 ? 40.727 -7.354 -41.867 1.00 52.12 184 PRO A C 1
ATOM 1434 O O . PRO A 1 184 ? 41.550 -7.509 -40.966 1.00 52.12 184 PRO A O 1
ATOM 1437 N N . GLU A 1 185 ? 40.480 -6.164 -42.407 1.00 40.91 185 GLU A N 1
ATOM 1438 C CA . GLU A 1 185 ? 41.023 -4.918 -41.870 1.00 40.91 185 GLU A CA 1
ATOM 1439 C C . GLU A 1 185 ? 39.916 -4.209 -41.094 1.00 40.91 185 GLU A C 1
ATOM 1441 O O . GLU A 1 185 ? 38.991 -3.633 -41.664 1.00 40.91 185 GLU A O 1
ATOM 1446 N N . VAL A 1 186 ? 39.968 -4.328 -39.767 1.00 53.22 186 VAL A N 1
ATOM 1447 C CA . VAL A 1 186 ? 39.027 -3.655 -38.871 1.00 53.22 186 VAL A CA 1
ATOM 1448 C C . VAL A 1 186 ? 39.573 -2.257 -38.604 1.00 53.22 186 VAL A C 1
ATOM 1450 O O . VAL A 1 186 ? 40.509 -2.086 -37.824 1.00 53.22 186 VAL A O 1
ATOM 1453 N N . GLN A 1 187 ? 39.007 -1.247 -39.264 1.00 35.69 187 GLN A N 1
ATOM 1454 C CA . GLN A 1 187 ? 39.241 0.147 -38.896 1.00 35.69 187 GLN A CA 1
ATOM 1455 C C . GLN A 1 187 ? 38.421 0.469 -37.645 1.00 35.69 187 GLN A C 1
ATOM 1457 O O . GLN A 1 187 ? 37.208 0.658 -37.710 1.00 35.69 187 GLN A O 1
ATOM 1462 N N . TYR A 1 188 ? 39.087 0.527 -36.493 1.00 40.06 188 TYR A N 1
ATOM 1463 C CA . TYR A 1 188 ? 38.505 1.113 -35.292 1.00 40.06 188 TYR A CA 1
ATOM 1464 C C . TYR A 1 188 ? 38.467 2.631 -35.468 1.00 40.06 188 TYR A C 1
ATOM 1466 O O . TYR A 1 188 ? 39.507 3.262 -35.645 1.00 40.06 188 TYR A O 1
ATOM 1474 N N . VAL A 1 189 ? 37.266 3.211 -35.435 1.00 33.22 189 VAL A N 1
ATOM 1475 C CA . VAL A 1 189 ? 37.073 4.664 -35.381 1.00 33.22 189 VAL A CA 1
ATOM 1476 C C . VAL A 1 189 ? 37.613 5.149 -34.029 1.00 33.22 189 VAL A C 1
ATOM 1478 O O . VAL A 1 189 ? 37.070 4.734 -33.004 1.00 33.22 189 VAL A O 1
ATOM 1481 N N . PRO A 1 190 ? 38.665 5.987 -33.973 1.00 37.31 190 PRO A N 1
ATOM 1482 C CA . PRO A 1 190 ? 39.134 6.532 -32.710 1.00 37.31 190 PRO A CA 1
ATOM 1483 C C . PRO A 1 190 ? 38.112 7.544 -32.198 1.00 37.31 190 PRO A C 1
ATOM 1485 O O . PRO A 1 190 ? 37.709 8.464 -32.914 1.00 37.31 190 PRO A O 1
ATOM 1488 N N . GLN A 1 191 ? 37.686 7.348 -30.955 1.00 36.22 191 GLN A N 1
ATOM 1489 C CA . GLN A 1 191 ? 36.883 8.301 -30.208 1.00 36.22 191 GLN A CA 1
ATOM 1490 C C . GLN A 1 191 ? 37.708 9.581 -30.010 1.00 36.22 191 GLN A C 1
ATOM 1492 O O . GLN A 1 191 ? 38.895 9.524 -29.699 1.00 36.22 191 GLN A O 1
ATOM 1497 N N . LEU A 1 192 ? 37.081 10.727 -30.268 1.00 31.56 192 LEU A N 1
ATOM 1498 C CA . LEU A 1 192 ? 37.685 12.049 -30.168 1.00 31.56 192 LEU A CA 1
ATOM 1499 C C . LEU A 1 192 ? 37.977 12.367 -28.691 1.00 31.56 192 LEU A C 1
ATOM 1501 O O . LEU A 1 192 ? 37.078 12.780 -27.962 1.00 31.56 192 LEU A O 1
ATOM 1505 N N . ASP A 1 193 ? 39.223 12.177 -28.263 1.00 30.06 193 ASP A N 1
ATOM 1506 C CA . ASP A 1 193 ? 39.732 12.739 -27.014 1.00 30.06 193 ASP A CA 1
ATOM 1507 C C . ASP A 1 193 ? 40.087 14.216 -27.230 1.00 30.06 193 ASP A C 1
ATOM 1509 O O . ASP A 1 193 ? 40.851 14.565 -28.134 1.00 30.06 193 ASP A O 1
ATOM 1513 N N . GLN A 1 194 ? 39.565 15.088 -26.366 1.00 31.19 194 GLN A N 1
ATOM 1514 C CA . GLN A 1 194 ? 40.178 16.382 -26.091 1.00 31.19 194 GLN A CA 1
ATOM 1515 C C . GLN A 1 194 ? 40.584 16.422 -24.615 1.00 31.19 194 GLN A C 1
ATOM 1517 O O . GLN A 1 194 ? 39.751 16.511 -23.715 1.00 31.19 194 GLN A O 1
ATOM 1522 N N . GLU A 1 195 ? 41.897 16.311 -24.416 1.00 31.19 195 GLU A N 1
ATOM 1523 C CA . GLU A 1 195 ? 42.645 16.468 -23.169 1.00 31.19 195 GLU A CA 1
ATOM 1524 C C . GLU A 1 195 ? 42.387 17.845 -22.512 1.00 31.19 195 GLU A C 1
ATOM 1526 O O . GLU A 1 195 ? 42.121 18.842 -23.184 1.00 31.19 195 GLU A O 1
ATOM 1531 N N . THR A 1 196 ? 42.500 18.010 -21.192 1.00 29.36 196 THR A N 1
ATOM 1532 C CA . THR A 1 196 ? 43.801 18.118 -20.505 1.00 29.36 196 THR A CA 1
ATOM 1533 C C . THR A 1 196 ? 43.618 18.247 -18.985 1.00 29.36 196 THR A C 1
ATOM 1535 O O . THR A 1 196 ? 42.716 18.952 -18.534 1.00 29.36 196 THR A O 1
ATOM 1538 N N . GLY A 1 197 ? 44.527 17.645 -18.199 1.00 26.84 197 GLY A N 1
ATOM 1539 C CA . GLY A 1 197 ? 44.792 18.078 -16.816 1.00 26.84 197 GLY A CA 1
ATOM 1540 C C . GLY A 1 197 ? 45.188 17.002 -15.796 1.00 26.84 197 GLY A C 1
ATOM 1541 O O . GLY A 1 197 ? 44.391 16.680 -14.926 1.00 26.84 197 GLY A O 1
ATOM 1542 N N . ASP A 1 198 ? 46.422 16.498 -15.911 1.00 28.34 198 ASP A N 1
ATOM 1543 C CA . ASP A 1 198 ? 47.306 15.861 -14.901 1.00 28.34 198 ASP A CA 1
ATOM 1544 C C . ASP A 1 198 ? 46.880 16.037 -13.414 1.00 28.34 198 ASP A C 1
ATOM 1546 O O . ASP A 1 198 ? 46.572 17.141 -12.982 1.00 28.34 198 ASP A O 1
ATOM 1550 N N . THR A 1 199 ? 46.951 15.077 -12.481 1.00 30.38 199 THR A N 1
ATOM 1551 C CA . THR A 1 199 ? 48.162 14.349 -12.060 1.00 30.38 199 THR A CA 1
ATOM 1552 C C . THR A 1 199 ? 4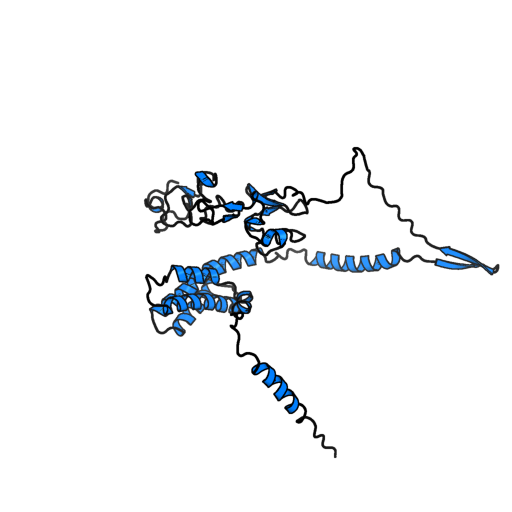7.821 13.226 -11.052 1.00 30.38 199 THR A C 1
ATOM 1554 O O . THR A 1 199 ? 47.041 13.418 -10.125 1.00 30.38 199 THR A O 1
ATOM 1557 N N . LYS A 1 200 ? 48.478 12.072 -11.228 1.00 33.19 200 LYS A N 1
ATOM 1558 C CA . LYS A 1 200 ? 48.769 10.937 -10.313 1.00 33.19 200 LYS A CA 1
ATOM 1559 C C . LYS A 1 200 ? 48.213 10.918 -8.868 1.00 33.19 200 LYS A C 1
ATOM 1561 O O . LYS A 1 200 ? 48.592 11.735 -8.036 1.00 33.19 200 LYS A O 1
ATOM 1566 N N . GLY A 1 201 ? 47.593 9.786 -8.504 1.00 26.52 201 GLY A N 1
ATOM 1567 C CA . GLY A 1 201 ? 47.574 9.288 -7.120 1.00 26.52 201 GLY A CA 1
ATOM 1568 C C . GLY A 1 201 ? 46.704 8.044 -6.899 1.00 26.52 201 GLY A C 1
ATOM 1569 O O . GLY A 1 201 ? 45.491 8.155 -6.898 1.00 26.52 201 GLY A O 1
ATOM 1570 N N . SER A 1 202 ? 47.344 6.888 -6.679 1.00 35.78 202 SER A N 1
ATOM 1571 C CA . SER A 1 202 ? 46.817 5.648 -6.072 1.00 35.78 202 SER A CA 1
ATOM 1572 C C . SER A 1 202 ? 45.434 5.132 -6.489 1.00 35.78 202 SER A C 1
ATOM 1574 O O . SER A 1 202 ? 44.392 5.589 -6.029 1.00 35.78 202 SER A O 1
ATOM 1576 N N . LEU A 1 203 ? 45.453 4.020 -7.224 1.00 37.91 203 LEU A N 1
ATOM 1577 C CA . LEU A 1 203 ? 44.326 3.114 -7.419 1.00 37.91 203 LEU A CA 1
ATOM 1578 C C . LEU A 1 203 ? 44.014 2.384 -6.096 1.00 37.91 203 LEU A C 1
ATOM 1580 O O . LEU A 1 203 ? 44.383 1.236 -5.889 1.00 37.91 203 LEU A O 1
ATOM 1584 N N . LEU A 1 204 ? 43.351 3.090 -5.186 1.00 38.25 204 LEU A N 1
ATOM 1585 C CA . LEU A 1 204 ? 42.330 2.529 -4.312 1.00 38.25 204 LEU A CA 1
ATOM 1586 C C . LEU A 1 204 ? 41.080 3.335 -4.622 1.00 38.25 204 LEU A C 1
ATOM 1588 O O . LEU A 1 204 ? 40.919 4.454 -4.138 1.00 38.25 204 LEU A O 1
ATOM 1592 N N . LEU A 1 205 ? 40.240 2.793 -5.504 1.00 37.72 205 LEU A N 1
ATOM 1593 C CA . LEU A 1 205 ? 38.966 3.399 -5.856 1.00 37.72 205 LEU A CA 1
ATOM 1594 C C . LEU A 1 205 ? 38.059 3.314 -4.623 1.00 37.72 205 LEU A C 1
ATOM 1596 O O . LEU A 1 205 ? 37.294 2.369 -4.439 1.00 37.72 205 LEU A O 1
ATOM 1600 N N . SER A 1 206 ? 38.213 4.296 -3.737 1.00 39.00 206 SER A N 1
ATOM 1601 C CA . SER A 1 206 ? 37.218 4.642 -2.741 1.00 39.00 206 SER A CA 1
ATOM 1602 C C . SER A 1 206 ? 35.928 4.880 -3.509 1.00 39.00 206 SER A C 1
ATOM 1604 O O . SER A 1 206 ? 35.843 5.770 -4.354 1.00 39.00 206 SER A O 1
ATOM 1606 N N . LYS A 1 207 ? 34.974 3.987 -3.268 1.00 43.19 207 LYS A N 1
ATOM 1607 C CA . LYS A 1 207 ? 33.618 3.959 -3.797 1.00 43.19 207 LYS A CA 1
ATOM 1608 C C . LYS A 1 207 ? 32.902 5.217 -3.293 1.00 43.19 207 LYS A C 1
ATOM 1610 O O . LYS A 1 207 ? 32.163 5.176 -2.317 1.00 43.19 207 LYS A O 1
ATOM 1615 N N . THR A 1 208 ? 33.195 6.369 -3.887 1.00 36.28 208 THR A N 1
ATOM 1616 C CA . THR A 1 208 ? 32.491 7.612 -3.597 1.00 36.28 208 THR A CA 1
ATOM 1617 C C . THR A 1 208 ? 31.108 7.508 -4.214 1.00 36.28 208 THR A C 1
ATOM 1619 O O . THR A 1 208 ? 30.949 7.299 -5.417 1.00 36.28 208 THR A O 1
ATOM 1622 N N . ALA A 1 209 ? 30.106 7.596 -3.344 1.00 49.12 209 ALA A N 1
ATOM 1623 C CA . ALA A 1 209 ? 28.697 7.632 -3.673 1.00 49.12 209 ALA A CA 1
A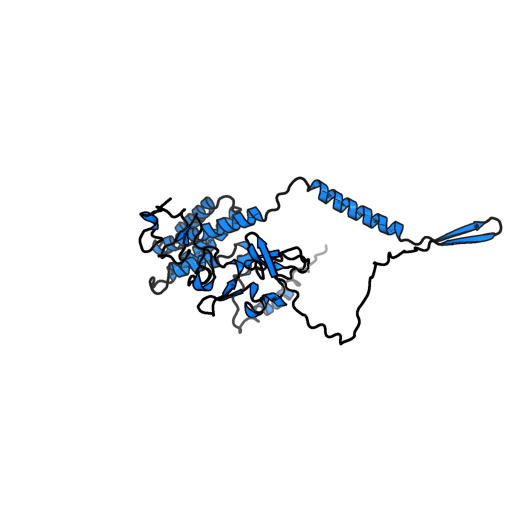TOM 1624 C C . ALA A 1 209 ? 28.441 8.636 -4.808 1.00 49.12 209 ALA A C 1
ATOM 1626 O O . ALA A 1 209 ? 28.401 9.848 -4.592 1.00 49.12 209 ALA A O 1
ATOM 1627 N N . SER A 1 210 ? 28.264 8.135 -6.034 1.00 59.09 210 SER A N 1
ATOM 1628 C CA . SER A 1 210 ? 27.538 8.902 -7.041 1.00 59.09 210 SER A CA 1
ATOM 1629 C C . SER A 1 210 ? 26.173 9.189 -6.446 1.00 59.09 210 SER A C 1
ATOM 1631 O O . SER A 1 210 ? 25.519 8.266 -5.976 1.00 59.09 210 SER A O 1
ATOM 1633 N N . ASN A 1 211 ? 25.785 10.459 -6.404 1.00 69.75 211 ASN A N 1
ATOM 1634 C CA . ASN A 1 211 ? 24.540 10.899 -5.793 1.00 69.75 211 ASN A CA 1
ATOM 1635 C C . ASN A 1 211 ? 23.368 10.196 -6.507 1.00 69.75 211 ASN A C 1
ATOM 1637 O O . ASN A 1 211 ? 22.981 10.601 -7.601 1.00 69.75 211 ASN A O 1
ATOM 1641 N N . ARG A 1 212 ? 22.859 9.100 -5.928 1.00 86.12 212 ARG A N 1
ATOM 1642 C CA . ARG A 1 212 ? 21.791 8.258 -6.501 1.00 86.12 212 ARG A CA 1
ATOM 1643 C C . ARG A 1 212 ? 20.402 8.818 -6.205 1.00 86.12 212 ARG A C 1
ATOM 1645 O O . ARG A 1 212 ? 19.436 8.078 -6.109 1.00 86.12 212 ARG A O 1
ATOM 1652 N N . PHE A 1 213 ? 20.320 10.119 -5.979 1.00 89.88 213 PHE A N 1
ATOM 1653 C CA . PHE A 1 213 ? 19.077 10.803 -5.686 1.00 89.88 213 PHE A CA 1
ATOM 1654 C C . PHE A 1 213 ? 18.369 11.146 -6.995 1.00 89.88 213 PHE A C 1
ATOM 1656 O O . PHE A 1 213 ? 18.984 11.701 -7.909 1.00 89.88 213 PHE A O 1
ATOM 1663 N N . CYS A 1 214 ? 17.076 10.860 -7.066 1.00 90.88 214 CYS A N 1
ATOM 1664 C CA . CYS A 1 214 ? 16.211 11.336 -8.134 1.00 90.88 214 CYS A CA 1
ATOM 1665 C C . CYS A 1 214 ? 14.844 11.744 -7.585 1.00 90.88 214 CYS A C 1
ATOM 1667 O O . CYS A 1 214 ? 14.470 11.420 -6.456 1.00 90.88 214 CYS A O 1
ATOM 1669 N N . THR A 1 215 ? 14.101 12.482 -8.402 1.00 90.50 215 THR A N 1
ATOM 1670 C CA . THR A 1 215 ? 12.725 12.870 -8.108 1.00 90.50 215 THR A CA 1
ATOM 1671 C C . THR A 1 215 ? 11.796 11.982 -8.925 1.00 90.50 215 THR A C 1
ATOM 1673 O O . THR A 1 215 ? 11.732 12.105 -10.148 1.00 90.50 215 THR A O 1
ATOM 1676 N N . ALA A 1 216 ? 11.108 11.069 -8.244 1.00 86.62 216 ALA A N 1
ATOM 1677 C CA . ALA A 1 216 ? 10.102 10.190 -8.823 1.00 86.62 216 ALA A CA 1
ATOM 1678 C C . ALA A 1 216 ? 8.829 10.993 -9.189 1.00 86.62 216 ALA A C 1
ATOM 1680 O O . ALA A 1 216 ? 8.698 12.167 -8.807 1.00 86.62 216 ALA A O 1
ATOM 1681 N N . PRO A 1 217 ? 7.867 10.401 -9.926 1.00 80.25 217 PRO A N 1
ATOM 1682 C CA . PRO A 1 217 ? 6.590 11.052 -10.212 1.00 80.25 217 PRO A CA 1
ATOM 1683 C C . PRO A 1 217 ? 5.933 11.621 -8.941 1.00 80.25 217 PRO A C 1
ATOM 1685 O O . PRO A 1 217 ? 6.051 11.051 -7.858 1.00 80.25 217 PRO A O 1
ATOM 1688 N N . ASN A 1 218 ? 5.242 12.759 -9.074 1.00 78.88 218 ASN A N 1
ATOM 1689 C CA . ASN A 1 218 ? 4.624 13.515 -7.970 1.00 78.88 218 ASN A CA 1
ATOM 1690 C C . ASN A 1 218 ? 5.610 14.152 -6.971 1.00 78.88 218 ASN A C 1
ATOM 1692 O O . ASN A 1 218 ? 5.254 14.379 -5.818 1.00 78.88 218 ASN A O 1
ATOM 1696 N N . ASN A 1 219 ? 6.827 14.485 -7.417 1.00 82.69 219 ASN A N 1
ATOM 1697 C CA . ASN A 1 219 ? 7.847 15.155 -6.599 1.00 82.69 219 ASN A CA 1
ATOM 1698 C C . ASN A 1 219 ? 8.280 14.338 -5.365 1.00 82.69 219 ASN A C 1
ATOM 1700 O O . ASN A 1 219 ? 8.639 14.893 -4.326 1.00 82.69 219 ASN A O 1
ATOM 1704 N N . ARG A 1 220 ? 8.219 13.007 -5.477 1.00 85.31 220 ARG A N 1
ATOM 1705 C CA . ARG A 1 220 ? 8.610 12.081 -4.412 1.00 85.31 220 ARG A CA 1
ATOM 1706 C C . ARG A 1 220 ? 10.104 11.777 -4.472 1.00 85.31 220 ARG A C 1
ATOM 1708 O O . ARG A 1 220 ? 10.718 11.812 -5.538 1.00 85.31 220 ARG A O 1
ATOM 1715 N N . THR A 1 221 ? 10.697 11.485 -3.322 1.00 89.25 221 THR A N 1
ATOM 1716 C CA . THR A 1 221 ? 12.098 11.058 -3.221 1.00 89.25 221 THR A CA 1
ATOM 1717 C C . THR A 1 221 ? 12.270 9.673 -3.837 1.00 89.25 221 THR A C 1
ATOM 1719 O O . THR A 1 221 ? 11.481 8.772 -3.559 1.00 89.25 221 THR A O 1
ATOM 1722 N N . GLY A 1 222 ? 13.299 9.501 -4.661 1.00 91.56 222 GLY A N 1
ATOM 1723 C CA . GLY A 1 222 ? 13.577 8.242 -5.341 1.00 91.56 222 GLY A CA 1
ATOM 1724 C C . GLY A 1 222 ? 15.064 7.917 -5.437 1.00 91.56 222 GLY A C 1
ATOM 1725 O O . GLY A 1 222 ? 15.938 8.756 -5.186 1.00 91.56 222 GLY A O 1
ATOM 1726 N N . PHE A 1 223 ? 15.327 6.672 -5.815 1.00 93.25 223 PHE A N 1
ATOM 1727 C CA . PHE A 1 223 ? 16.634 6.094 -6.063 1.00 93.25 223 PHE A CA 1
ATOM 1728 C C . PHE A 1 223 ? 16.915 6.007 -7.565 1.00 93.25 223 PHE A C 1
ATOM 1730 O O . PHE A 1 223 ? 16.137 5.461 -8.344 1.00 93.25 223 PHE A O 1
ATOM 1737 N N . LEU A 1 224 ? 18.047 6.568 -7.977 1.00 92.94 224 LEU A N 1
ATOM 1738 C CA . LEU A 1 224 ? 18.506 6.573 -9.357 1.00 92.94 224 LEU A CA 1
ATOM 1739 C C . LEU A 1 224 ? 19.292 5.291 -9.645 1.00 92.94 224 LEU A C 1
ATOM 1741 O O . LEU A 1 224 ? 20.303 5.018 -8.988 1.00 92.94 224 LEU A O 1
ATOM 1745 N N . CYS A 1 225 ? 18.859 4.547 -10.656 1.00 91.88 225 CYS A N 1
ATOM 1746 C CA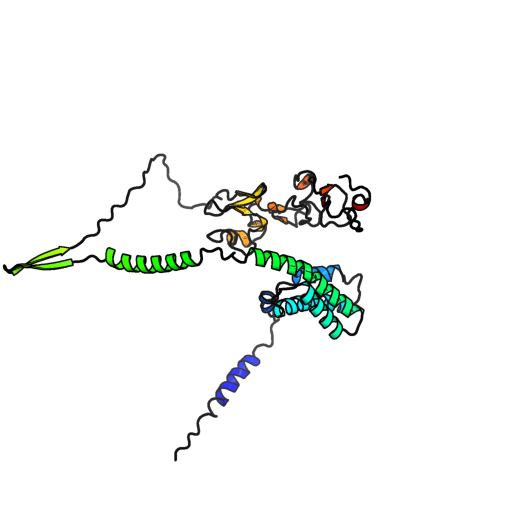 . CYS A 1 225 ? 19.553 3.374 -11.176 1.00 91.88 225 CYS A CA 1
ATOM 1747 C C . CYS A 1 225 ? 20.894 3.753 -11.856 1.00 91.88 225 CYS A C 1
ATOM 1749 O O . CYS A 1 225 ? 21.174 4.916 -12.165 1.00 91.88 225 CYS A O 1
ATOM 1751 N N . ASP A 1 226 ? 21.763 2.767 -12.086 1.00 89.31 226 ASP A N 1
ATOM 1752 C CA . ASP A 1 226 ? 23.088 2.920 -12.707 1.00 89.31 226 ASP A CA 1
ATOM 1753 C C . ASP A 1 226 ? 22.999 3.434 -14.143 1.00 89.31 226 ASP A C 1
ATOM 1755 O O . ASP A 1 226 ? 23.916 4.096 -14.633 1.00 89.31 226 ASP A O 1
ATOM 1759 N N . ASP A 1 227 ? 21.870 3.168 -14.799 1.00 87.44 227 ASP A N 1
ATOM 1760 C CA . ASP A 1 227 ? 21.549 3.669 -16.130 1.00 87.44 227 ASP A CA 1
ATOM 1761 C C . ASP A 1 227 ? 21.328 5.194 -16.175 1.00 87.44 227 ASP A C 1
ATOM 1763 O O . ASP A 1 227 ? 21.273 5.752 -17.269 1.00 87.44 227 ASP A O 1
ATOM 1767 N N . ARG A 1 228 ? 21.242 5.871 -15.015 1.00 85.56 228 ARG A N 1
ATOM 1768 C CA . ARG A 1 228 ? 20.977 7.317 -14.854 1.00 85.56 228 ARG A CA 1
ATOM 1769 C C . ARG A 1 228 ? 19.658 7.793 -15.469 1.00 85.56 228 ARG A C 1
ATOM 1771 O O . ARG A 1 228 ? 19.458 8.999 -15.604 1.00 85.56 228 ARG A O 1
ATOM 1778 N N . VAL A 1 229 ? 18.772 6.873 -15.829 1.00 87.69 229 VAL A N 1
ATOM 1779 C CA . VAL A 1 229 ? 17.500 7.162 -16.503 1.00 87.69 229 VAL A CA 1
ATOM 1780 C C . VAL A 1 229 ? 16.337 6.667 -15.659 1.00 87.69 229 VAL A C 1
ATOM 1782 O O . VAL A 1 229 ? 15.340 7.374 -15.517 1.00 87.69 229 VAL A O 1
ATOM 1785 N N . THR A 1 230 ? 16.468 5.481 -15.071 1.00 90.12 230 THR A N 1
ATOM 1786 C CA . THR A 1 230 ? 15.403 4.867 -14.287 1.00 90.12 230 THR A CA 1
ATOM 1787 C C . THR A 1 230 ? 15.432 5.418 -12.862 1.00 90.12 230 THR A C 1
ATOM 1789 O O . THR A 1 230 ? 16.444 5.335 -12.164 1.00 90.12 230 THR A O 1
ATOM 1792 N N . CYS A 1 231 ? 14.319 6.026 -12.446 1.00 93.25 231 CYS A N 1
ATOM 1793 C CA . CYS A 1 231 ? 14.121 6.546 -11.098 1.00 93.25 231 CYS A CA 1
ATOM 1794 C C . CYS A 1 231 ? 13.070 5.701 -10.381 1.00 93.25 231 CYS A C 1
ATOM 1796 O O . CYS A 1 231 ? 11.904 5.690 -10.780 1.00 93.25 231 CYS A O 1
ATOM 1798 N N . VAL A 1 232 ? 13.500 5.007 -9.336 1.00 92.19 232 VAL A N 1
ATOM 1799 C CA . VAL A 1 232 ? 12.678 4.100 -8.534 1.00 92.19 232 VAL A CA 1
ATOM 1800 C C . VAL A 1 232 ? 12.167 4.862 -7.304 1.00 92.19 232 VAL A C 1
ATOM 1802 O O . VAL A 1 232 ? 12.968 5.525 -6.641 1.00 92.19 232 VAL A O 1
ATOM 1805 N N . PRO A 1 233 ? 10.859 4.856 -6.992 1.00 93.31 233 PRO A N 1
ATOM 1806 C CA . PRO A 1 233 ? 10.338 5.428 -5.747 1.00 93.31 233 PRO A CA 1
ATOM 1807 C C . PRO A 1 233 ? 11.035 4.837 -4.518 1.00 93.31 233 PRO A C 1
ATOM 1809 O O . PRO A 1 233 ? 11.411 3.670 -4.536 1.00 93.31 233 PRO A O 1
ATOM 1812 N N . ALA A 1 234 ? 11.207 5.615 -3.445 1.00 92.69 234 ALA A N 1
ATOM 1813 C CA . ALA A 1 234 ? 11.921 5.118 -2.265 1.00 92.69 234 ALA A CA 1
ATOM 1814 C C . ALA A 1 234 ? 11.287 3.838 -1.687 1.00 92.69 234 ALA A C 1
ATOM 1816 O O . ALA A 1 234 ? 12.022 2.916 -1.356 1.00 92.69 234 ALA A O 1
ATOM 1817 N N . SER A 1 235 ? 9.955 3.750 -1.657 1.00 92.19 235 SER A N 1
ATOM 1818 C CA . SER A 1 235 ? 9.202 2.581 -1.182 1.00 92.19 235 SER A CA 1
ATOM 1819 C C . SER A 1 235 ? 9.355 1.310 -2.020 1.00 92.19 235 SER A C 1
ATOM 1821 O O . SER A 1 235 ? 8.937 0.250 -1.566 1.00 92.19 235 SER A O 1
ATOM 1823 N N . TRP A 1 236 ? 9.922 1.409 -3.223 1.00 92.31 236 TRP A N 1
ATOM 1824 C CA . TRP A 1 236 ? 10.192 0.271 -4.109 1.00 92.31 236 TRP A CA 1
ATOM 1825 C C . TRP A 1 236 ? 11.659 -0.173 -4.049 1.00 92.31 236 TRP A C 1
ATOM 1827 O O . TRP A 1 236 ? 12.088 -1.025 -4.806 1.00 92.31 236 TRP A O 1
ATOM 1837 N N . VAL A 1 237 ? 12.462 0.427 -3.168 1.00 92.56 237 VAL A N 1
ATOM 1838 C CA . VAL A 1 237 ? 13.837 -0.013 -2.927 1.00 92.56 237 VAL A CA 1
ATOM 1839 C C . VAL A 1 237 ? 13.819 -1.084 -1.843 1.00 92.56 237 VAL A C 1
ATOM 1841 O O . VAL A 1 237 ? 13.346 -0.819 -0.732 1.00 92.56 237 VAL A O 1
ATOM 1844 N N . CYS A 1 238 ? 14.398 -2.248 -2.128 1.00 92.94 238 CYS A N 1
ATOM 1845 C CA . CYS A 1 238 ? 14.368 -3.426 -1.262 1.00 92.94 238 CYS A CA 1
ATOM 1846 C C . CYS A 1 238 ? 12.956 -4.016 -1.093 1.00 92.94 238 CYS A C 1
ATOM 1848 O O . CYS A 1 238 ? 12.613 -4.507 -0.014 1.00 92.94 238 CYS A O 1
ATOM 1850 N N . ASP A 1 239 ? 12.124 -3.945 -2.136 1.00 91.81 239 ASP A N 1
ATOM 1851 C CA . ASP A 1 239 ? 10.760 -4.487 -2.155 1.00 91.81 239 ASP A CA 1
ATOM 1852 C C . ASP A 1 239 ? 10.692 -5.927 -2.707 1.00 91.81 239 ASP A C 1
ATOM 1854 O O . ASP A 1 239 ? 9.609 -6.496 -2.864 1.00 91.81 239 ASP A O 1
ATOM 1858 N N . SER A 1 240 ? 11.854 -6.559 -2.919 1.00 89.88 240 SER A N 1
ATOM 1859 C CA . SER A 1 240 ? 12.035 -7.866 -3.564 1.00 89.88 240 SER A CA 1
ATOM 1860 C C . SER A 1 240 ? 11.757 -7.881 -5.072 1.00 89.88 240 SER A C 1
ATOM 1862 O O . SER A 1 240 ? 11.728 -8.962 -5.673 1.00 89.88 240 SER A O 1
ATOM 1864 N N . ILE A 1 241 ? 11.576 -6.720 -5.709 1.00 90.94 241 ILE A N 1
ATOM 1865 C CA . ILE A 1 241 ? 11.334 -6.577 -7.144 1.00 90.94 241 ILE A CA 1
ATOM 1866 C C . ILE A 1 241 ? 12.443 -5.723 -7.761 1.00 90.94 241 ILE A C 1
ATOM 1868 O O . ILE A 1 241 ? 12.551 -4.530 -7.541 1.00 90.94 241 ILE A O 1
ATOM 1872 N N . SER A 1 242 ? 13.229 -6.321 -8.657 1.00 92.62 242 SER A N 1
ATOM 1873 C CA . SER A 1 242 ? 14.234 -5.585 -9.434 1.00 92.62 242 SER A CA 1
ATOM 1874 C C . SER A 1 242 ? 13.553 -4.645 -10.437 1.00 92.62 242 SER A C 1
ATOM 1876 O O . SER A 1 242 ? 13.164 -5.071 -11.528 1.00 92.62 242 SER A O 1
ATOM 1878 N N . ASN A 1 243 ? 13.427 -3.362 -10.107 1.00 90.56 243 ASN A N 1
ATOM 1879 C CA . ASN A 1 243 ? 13.001 -2.313 -11.030 1.00 90.56 243 ASN A CA 1
ATOM 1880 C C . ASN A 1 243 ? 14.170 -1.766 -11.849 1.00 90.56 243 ASN A C 1
ATOM 1882 O O . ASN A 1 243 ? 13.984 -1.371 -13.005 1.00 90.56 243 ASN A O 1
ATOM 1886 N N . CYS A 1 244 ? 15.376 -1.747 -11.284 1.00 91.31 244 CYS A N 1
ATOM 1887 C CA . CYS A 1 244 ? 16.549 -1.342 -12.037 1.00 91.31 244 CYS A CA 1
ATOM 1888 C C . CYS A 1 244 ? 17.034 -2.441 -12.995 1.00 91.31 244 CYS A C 1
ATOM 1890 O O . CYS A 1 244 ? 16.871 -3.640 -12.761 1.00 91.31 244 CYS A O 1
ATOM 1892 N N . ARG A 1 245 ? 17.705 -2.033 -14.083 1.00 89.00 245 ARG A N 1
ATOM 1893 C CA . ARG A 1 245 ? 18.207 -2.947 -15.127 1.00 89.00 245 ARG A CA 1
ATOM 1894 C C . ARG A 1 245 ? 19.164 -4.017 -14.592 1.00 89.00 245 ARG A C 1
ATOM 1896 O O . ARG A 1 245 ? 19.175 -5.121 -15.131 1.00 89.00 245 ARG A O 1
ATOM 1903 N N . ASN A 1 246 ? 19.977 -3.678 -13.591 1.00 86.25 246 ASN A N 1
ATOM 1904 C CA . ASN A 1 246 ? 20.950 -4.587 -12.989 1.00 86.25 246 ASN A CA 1
ATOM 1905 C C . ASN A 1 246 ? 20.551 -4.999 -11.557 1.00 86.25 246 ASN A C 1
ATOM 1907 O O . ASN A 1 246 ? 21.380 -5.576 -10.850 1.00 86.25 246 ASN A O 1
ATOM 1911 N N . GLY A 1 247 ? 19.317 -4.702 -11.130 1.00 89.12 247 GLY A N 1
ATOM 1912 C CA . GLY A 1 247 ? 18.796 -5.021 -9.798 1.00 89.12 247 GLY A CA 1
ATOM 1913 C C . GLY A 1 247 ? 19.530 -4.349 -8.644 1.00 89.12 247 GLY A C 1
ATOM 1914 O O . GLY A 1 247 ? 19.629 -4.915 -7.562 1.00 89.12 247 GLY A O 1
ATOM 1915 N N . GLU A 1 248 ? 20.127 -3.179 -8.867 1.00 89.00 248 GLU A N 1
ATOM 1916 C CA . GLU A 1 248 ? 20.850 -2.421 -7.841 1.00 89.00 248 GLU A CA 1
ATOM 1917 C C . GLU A 1 248 ? 19.994 -1.841 -6.718 1.00 89.00 248 GLU A C 1
ATOM 1919 O O . GLU A 1 248 ? 20.523 -1.557 -5.645 1.00 89.00 248 GLU A O 1
ATOM 1924 N N . ASP A 1 249 ? 18.701 -1.695 -6.961 1.00 92.25 249 ASP A N 1
ATOM 1925 C CA . ASP A 1 249 ? 17.666 -1.412 -5.975 1.00 92.25 249 ASP A CA 1
ATOM 1926 C C . ASP A 1 249 ? 17.452 -2.569 -4.984 1.00 92.25 249 ASP A C 1
ATOM 1928 O O . ASP A 1 249 ? 17.086 -2.312 -3.844 1.00 92.25 249 ASP A O 1
ATOM 1932 N N . GLU A 1 250 ? 17.791 -3.803 -5.372 1.00 93.69 250 GLU A N 1
ATOM 1933 C CA . GLU A 1 250 ? 17.616 -5.031 -4.575 1.00 93.69 250 GLU A CA 1
ATOM 1934 C C . GLU A 1 250 ? 18.949 -5.684 -4.154 1.00 93.69 250 GLU A C 1
ATOM 1936 O O . GLU A 1 250 ? 19.001 -6.825 -3.691 1.00 93.69 250 GLU A O 1
ATOM 1941 N N . GLN A 1 251 ? 20.078 -4.996 -4.342 1.00 90.69 251 GLN A N 1
ATOM 1942 C CA . GLN A 1 251 ? 21.389 -5.548 -3.995 1.00 90.69 251 GLN A CA 1
ATOM 1943 C C . GLN A 1 251 ? 21.571 -5.665 -2.476 1.00 90.69 251 GLN A C 1
ATOM 1945 O O . GLN A 1 251 ? 21.319 -4.723 -1.732 1.00 90.69 251 GLN A O 1
ATOM 1950 N N . GLU A 1 252 ? 22.179 -6.764 -2.020 1.00 89.31 252 GLU A N 1
ATOM 1951 C CA . GLU A 1 252 ? 22.525 -7.013 -0.606 1.00 89.31 252 GLU A CA 1
ATOM 1952 C C . GLU A 1 252 ? 23.310 -5.856 0.042 1.00 89.31 252 GLU A C 1
ATOM 1954 O O . GLU A 1 252 ? 23.153 -5.548 1.218 1.00 89.31 252 GLU A O 1
ATOM 1959 N N . GLN A 1 253 ? 24.144 -5.161 -0.737 1.00 85.88 253 GLN A N 1
ATOM 1960 C CA . GLN A 1 253 ? 24.908 -4.005 -0.250 1.00 85.88 253 GLN A CA 1
ATOM 1961 C C . GLN A 1 253 ? 24.015 -2.829 0.173 1.00 85.88 253 GLN A C 1
ATOM 1963 O O . GLN A 1 253 ? 24.452 -1.999 0.968 1.00 85.88 253 GLN A O 1
ATOM 1968 N N . LEU A 1 254 ? 22.808 -2.746 -0.386 1.00 86.81 254 LEU A N 1
ATOM 1969 C CA . LEU A 1 254 ? 21.802 -1.730 -0.107 1.00 86.81 254 LEU A CA 1
ATOM 1970 C C . LEU A 1 254 ? 20.723 -2.259 0.851 1.00 86.81 254 LEU A C 1
ATOM 1972 O O . LEU A 1 254 ? 20.291 -1.511 1.724 1.00 86.81 254 LEU A O 1
ATOM 1976 N N . CYS A 1 255 ? 20.348 -3.537 0.735 1.00 91.12 255 CYS A N 1
ATOM 1977 C CA . CYS A 1 255 ? 19.219 -4.141 1.450 1.00 91.12 255 CYS A CA 1
ATOM 1978 C C . CYS A 1 255 ? 19.588 -5.015 2.666 1.00 91.12 255 CYS A C 1
ATOM 1980 O O . CYS A 1 255 ? 18.698 -5.472 3.378 1.00 91.12 255 CYS A O 1
ATOM 1982 N N . GLY A 1 256 ? 20.877 -5.250 2.932 1.00 87.12 256 GLY A N 1
ATOM 1983 C CA . GLY A 1 256 ? 21.312 -6.186 3.978 1.00 87.12 256 GLY A CA 1
ATOM 1984 C C . GLY A 1 256 ? 21.179 -5.683 5.424 1.00 87.12 256 GLY A C 1
ATOM 1985 O O . GLY A 1 256 ? 21.091 -6.497 6.339 1.00 87.12 256 GLY A O 1
ATOM 1986 N N . ASP A 1 257 ? 21.158 -4.364 5.658 1.00 88.88 257 ASP A N 1
ATOM 1987 C CA . ASP A 1 257 ? 21.095 -3.769 7.007 1.00 88.88 257 ASP A CA 1
ATOM 1988 C C . ASP A 1 257 ? 20.135 -2.568 7.053 1.00 88.88 257 ASP A C 1
ATOM 1990 O O . ASP A 1 257 ? 20.529 -1.421 7.275 1.00 88.88 257 ASP A O 1
ATOM 1994 N N . LEU A 1 258 ? 18.850 -2.813 6.782 1.00 88.31 258 LEU A N 1
ATOM 1995 C CA . LEU A 1 258 ? 17.814 -1.777 6.818 1.00 88.31 258 LEU A CA 1
ATOM 1996 C C . LEU A 1 258 ? 17.574 -1.258 8.251 1.00 88.31 258 LEU A C 1
ATOM 1998 O O . LEU A 1 258 ? 17.412 -2.063 9.170 1.00 88.31 258 LEU A O 1
ATOM 2002 N N . PRO A 1 259 ? 17.443 0.068 8.465 1.00 88.88 259 PRO A N 1
ATOM 2003 C CA . PRO A 1 259 ? 17.534 1.170 7.495 1.00 88.88 259 PRO A CA 1
ATOM 2004 C C . PRO A 1 259 ? 18.945 1.767 7.333 1.00 88.88 259 PRO A C 1
ATOM 2006 O O . PRO A 1 259 ? 19.110 2.765 6.636 1.00 88.88 259 PRO A O 1
ATOM 2009 N N . HIS A 1 260 ? 19.960 1.236 8.014 1.00 87.56 260 HIS A N 1
ATOM 2010 C CA . HIS A 1 260 ? 21.299 1.830 8.096 1.00 87.56 260 HIS A CA 1
ATOM 2011 C C . HIS A 1 260 ? 22.099 1.755 6.790 1.00 87.56 260 HIS A C 1
ATOM 2013 O O . HIS A 1 260 ? 22.910 2.644 6.520 1.00 87.56 260 HIS A O 1
ATOM 2019 N N . SER A 1 261 ? 21.865 0.725 5.978 1.00 87.31 261 SER A N 1
ATOM 2020 C CA . SER A 1 261 ? 22.453 0.563 4.647 1.00 87.31 261 SER A CA 1
ATOM 2021 C C . SER A 1 261 ? 21.834 1.496 3.603 1.00 87.31 261 SER A C 1
ATOM 2023 O O . SER A 1 261 ? 22.469 1.783 2.584 1.00 87.31 261 SER A O 1
ATOM 2025 N N . LEU A 1 262 ? 20.623 2.007 3.853 1.00 89.44 262 LEU A N 1
ATOM 2026 C CA . LEU A 1 262 ? 19.937 2.906 2.935 1.00 89.44 262 LEU A CA 1
ATOM 2027 C C . LEU A 1 262 ? 20.505 4.334 3.019 1.00 89.44 262 LEU A C 1
ATOM 2029 O O . LEU A 1 262 ? 20.767 4.860 4.105 1.00 89.44 262 LEU A O 1
ATOM 2033 N N . PRO A 1 263 ? 20.651 5.026 1.876 1.00 89.19 263 PRO A N 1
ATOM 2034 C CA . PRO A 1 263 ? 20.943 6.448 1.863 1.00 89.19 263 PRO A CA 1
ATOM 2035 C C . PRO A 1 263 ? 19.908 7.253 2.657 1.00 89.19 263 PRO A C 1
ATOM 2037 O O . PRO A 1 263 ? 18.704 7.077 2.489 1.00 89.19 263 PRO A O 1
ATOM 2040 N N . GLY A 1 264 ? 20.368 8.223 3.451 1.00 87.69 264 GLY A N 1
ATOM 2041 C CA . GLY A 1 264 ? 19.489 9.012 4.324 1.00 87.69 264 GLY A CA 1
ATOM 2042 C C . GLY A 1 264 ? 18.396 9.820 3.609 1.00 87.69 264 GLY A C 1
ATOM 2043 O O . GLY A 1 264 ? 17.447 10.239 4.253 1.00 87.69 264 GLY A O 1
ATOM 2044 N N . PHE A 1 265 ? 18.487 10.029 2.290 1.00 88.12 265 PHE A N 1
ATOM 2045 C CA . PHE A 1 265 ? 17.419 10.669 1.509 1.00 88.12 265 PHE A CA 1
ATOM 2046 C C . PHE A 1 265 ? 16.246 9.730 1.178 1.00 88.12 265 PHE A C 1
ATOM 2048 O O . PHE A 1 265 ? 15.209 10.214 0.734 1.00 88.12 265 PHE A O 1
ATOM 2055 N N . LEU A 1 266 ? 16.407 8.415 1.367 1.00 90.50 266 LEU A N 1
ATOM 2056 C CA . LEU A 1 266 ? 15.350 7.409 1.211 1.00 90.50 266 LEU A CA 1
ATOM 2057 C C . LEU A 1 266 ? 14.667 7.063 2.536 1.00 90.50 266 LEU A C 1
ATOM 2059 O O . LEU A 1 266 ? 13.633 6.405 2.520 1.00 90.50 266 LEU A O 1
ATOM 2063 N N . VAL A 1 267 ? 15.224 7.499 3.668 1.00 92.31 267 VAL A N 1
ATOM 2064 C CA . VAL A 1 267 ? 14.778 7.106 5.009 1.00 92.31 267 VAL A CA 1
ATOM 2065 C C . VAL A 1 267 ? 14.224 8.311 5.757 1.00 92.31 267 VAL A C 1
ATOM 2067 O O . VAL A 1 267 ? 14.848 9.371 5.812 1.00 92.31 267 VAL A O 1
ATOM 2070 N N . PHE A 1 268 ? 13.075 8.128 6.399 1.00 91.25 268 PHE A N 1
ATOM 2071 C CA . PHE A 1 268 ? 12.516 9.069 7.358 1.00 91.25 268 PHE A CA 1
ATOM 2072 C C . PHE A 1 268 ? 12.312 8.378 8.706 1.00 91.25 268 PHE A C 1
ATOM 2074 O O . PHE A 1 268 ? 11.721 7.307 8.779 1.00 91.25 268 PHE A O 1
ATOM 2081 N N . TYR A 1 269 ? 12.808 8.990 9.780 1.00 90.00 269 TYR A N 1
ATOM 2082 C CA . TYR A 1 269 ? 12.628 8.477 11.137 1.00 90.00 269 TYR A CA 1
ATOM 2083 C C . TYR A 1 269 ? 11.417 9.141 11.789 1.00 90.00 269 TYR A C 1
ATOM 2085 O O . TYR A 1 269 ? 11.318 10.369 11.799 1.00 90.00 269 TYR A O 1
ATOM 2093 N N . CYS A 1 270 ? 10.542 8.329 12.378 1.00 90.50 270 CYS A N 1
ATOM 2094 C CA . CYS A 1 270 ? 9.388 8.799 13.143 1.00 90.50 270 CYS A CA 1
ATOM 2095 C C . CYS A 1 270 ? 9.835 9.486 14.452 1.00 90.50 270 CYS A C 1
ATOM 2097 O O . CYS A 1 270 ? 11.011 9.403 14.831 1.00 90.50 270 CYS A O 1
ATOM 2099 N N . SER A 1 271 ? 8.921 10.145 15.178 1.00 87.12 271 SER A N 1
ATOM 2100 C CA . SER A 1 271 ? 9.243 10.876 16.423 1.00 87.12 271 SER A CA 1
ATOM 2101 C C . SER A 1 271 ? 9.985 10.008 17.448 1.00 87.12 271 SER A C 1
ATOM 2103 O O . SER A 1 271 ? 10.954 10.455 18.070 1.00 87.12 271 SER A O 1
ATOM 2105 N N . ASP A 1 272 ? 9.612 8.729 17.543 1.00 80.88 272 ASP A N 1
ATOM 2106 C CA . ASP A 1 272 ? 10.214 7.752 18.456 1.00 80.88 272 ASP A CA 1
ATOM 2107 C C . ASP A 1 272 ? 11.654 7.345 18.093 1.00 80.88 272 ASP A C 1
ATOM 2109 O O . ASP A 1 272 ? 12.316 6.654 18.873 1.00 80.88 272 ASP A O 1
ATOM 2113 N N . ARG A 1 273 ? 12.159 7.734 16.910 1.00 79.44 273 ARG A N 1
ATOM 2114 C CA . ARG A 1 273 ? 13.487 7.396 16.345 1.00 79.44 273 ARG A CA 1
ATOM 2115 C C . ARG A 1 273 ? 13.818 5.898 16.260 1.00 79.44 273 ARG A C 1
ATOM 2117 O O . ARG A 1 273 ? 14.937 5.545 15.895 1.00 79.44 273 ARG A O 1
ATOM 2124 N N . ARG A 1 274 ? 12.876 5.025 16.621 1.00 82.00 274 ARG A N 1
ATOM 2125 C CA . ARG A 1 274 ? 12.979 3.561 16.555 1.00 82.00 274 ARG A CA 1
ATOM 2126 C C . ARG A 1 274 ? 12.262 3.002 15.335 1.00 82.00 274 ARG A C 1
ATOM 2128 O O . ARG A 1 274 ? 12.745 2.043 14.747 1.00 82.00 274 ARG A O 1
ATOM 2135 N N . SER A 1 275 ? 11.133 3.601 14.972 1.00 88.50 275 SER A N 1
ATOM 2136 C CA . SER A 1 275 ? 10.431 3.344 13.720 1.00 88.50 275 SER A CA 1
ATOM 2137 C C . SER A 1 275 ? 10.940 4.277 12.624 1.00 88.50 275 SER A C 1
ATOM 2139 O O . SER A 1 275 ? 11.352 5.418 12.870 1.00 88.50 275 SER A O 1
ATOM 2141 N N . TRP A 1 276 ? 10.933 3.758 11.405 1.00 91.44 276 TRP A N 1
ATOM 2142 C CA . TRP A 1 276 ? 11.307 4.472 10.200 1.00 91.44 276 TRP A CA 1
ATOM 2143 C C . TRP A 1 276 ? 10.352 4.072 9.079 1.00 91.44 276 TRP A C 1
ATOM 2145 O O . TRP A 1 276 ? 9.764 2.992 9.113 1.00 91.44 276 TRP A O 1
ATOM 2155 N N . VAL A 1 277 ? 10.218 4.956 8.104 1.00 91.94 277 VAL A N 1
ATOM 2156 C CA . VAL A 1 277 ? 9.413 4.771 6.897 1.00 91.94 277 VAL A CA 1
ATOM 2157 C C . VAL A 1 277 ? 10.214 5.265 5.697 1.00 91.94 277 VAL A C 1
ATOM 2159 O O . VAL A 1 277 ? 11.209 5.991 5.849 1.00 91.94 277 VAL A O 1
ATOM 2162 N N . TYR A 1 278 ? 9.803 4.877 4.493 1.00 93.38 278 TYR A N 1
ATOM 2163 C CA . TYR A 1 278 ? 10.437 5.388 3.284 1.00 93.38 278 TYR A CA 1
ATOM 2164 C C . TYR A 1 278 ? 10.119 6.874 3.095 1.00 93.38 278 TYR A C 1
ATOM 2166 O O . TYR A 1 278 ? 9.034 7.359 3.408 1.00 93.38 278 TYR A O 1
ATOM 2174 N N . ALA A 1 279 ? 11.081 7.634 2.580 1.00 90.50 279 ALA A N 1
ATOM 2175 C CA . ALA A 1 279 ? 10.957 9.085 2.473 1.00 90.50 279 ALA A CA 1
ATOM 2176 C C . ALA A 1 279 ? 9.821 9.538 1.532 1.00 90.50 279 ALA A C 1
ATOM 2178 O O . ALA A 1 279 ? 9.314 10.648 1.688 1.00 90.50 279 ALA A O 1
ATOM 2179 N N . ASP A 1 280 ? 9.399 8.690 0.592 1.00 89.88 280 ASP A N 1
ATOM 2180 C CA . ASP A 1 280 ? 8.279 8.933 -0.322 1.00 89.88 280 ASP A CA 1
ATOM 2181 C C . ASP A 1 280 ? 6.901 8.608 0.277 1.00 89.88 280 ASP A C 1
ATOM 2183 O O . ASP A 1 280 ? 5.884 8.939 -0.339 1.00 89.88 280 ASP A O 1
ATOM 2187 N N . GLN A 1 281 ? 6.869 7.981 1.456 1.00 89.81 281 GLN A N 1
ATOM 2188 C CA . GLN A 1 281 ? 5.657 7.725 2.235 1.00 89.81 281 GLN A CA 1
ATOM 2189 C C . GLN A 1 281 ? 5.284 8.900 3.138 1.00 89.81 281 GLN A C 1
ATOM 2191 O O . GLN A 1 281 ? 4.162 8.978 3.608 1.00 89.81 281 GLN A O 1
ATOM 2196 N N . ARG A 1 282 ? 6.173 9.879 3.319 1.00 89.12 282 ARG A N 1
ATOM 2197 C CA . ARG A 1 282 ? 5.818 11.114 4.020 1.00 89.12 282 ARG A CA 1
ATOM 2198 C C . ARG A 1 282 ? 4.703 11.845 3.283 1.00 89.12 282 ARG A C 1
ATOM 2200 O O . ARG A 1 282 ? 4.793 12.043 2.066 1.00 89.12 282 ARG A O 1
ATOM 2207 N N . CYS A 1 283 ? 3.745 12.368 4.035 1.00 86.44 283 CYS A N 1
ATOM 2208 C CA . CYS A 1 283 ? 2.682 13.212 3.504 1.00 86.44 283 CYS A CA 1
ATOM 2209 C C . CYS A 1 283 ? 1.828 12.494 2.440 1.00 86.44 283 CYS A C 1
ATOM 2211 O O . CYS A 1 283 ? 1.387 13.120 1.468 1.00 86.44 283 CYS A O 1
ATOM 2213 N N . ASN A 1 284 ? 1.668 11.175 2.557 1.00 85.25 284 ASN A N 1
ATOM 2214 C CA . ASN A 1 284 ? 0.856 10.360 1.661 1.00 85.25 284 ASN A CA 1
ATOM 2215 C C . ASN A 1 284 ? -0.605 10.235 2.149 1.00 85.25 284 ASN A C 1
ATOM 2217 O O . ASN A 1 284 ? -1.431 9.677 1.422 1.00 85.25 284 ASN A O 1
ATOM 2221 N N . GLY A 1 285 ? -0.930 10.796 3.322 1.00 80.81 285 GLY A N 1
ATOM 2222 C CA . GLY A 1 285 ? -2.256 10.764 3.941 1.00 80.81 285 GLY A CA 1
ATOM 2223 C C . GLY A 1 285 ? -2.540 9.494 4.748 1.00 80.81 285 GLY A C 1
ATOM 2224 O O . GLY A 1 285 ? -3.695 9.250 5.105 1.00 80.81 285 GLY A O 1
ATOM 2225 N N . MET A 1 286 ? -1.518 8.683 5.015 1.00 84.50 286 MET A N 1
ATOM 2226 C CA . MET A 1 286 ? -1.587 7.444 5.780 1.00 84.50 286 MET A CA 1
ATOM 2227 C C . MET A 1 286 ? -0.651 7.531 6.981 1.00 84.50 286 MET A C 1
ATOM 2229 O O . MET A 1 286 ? 0.376 8.188 6.941 1.00 84.50 286 MET A O 1
ATOM 2233 N N . ASN A 1 287 ? -1.016 6.866 8.071 1.00 86.94 287 ASN A N 1
ATOM 2234 C CA . ASN A 1 287 ? -0.158 6.776 9.246 1.00 86.94 287 ASN A CA 1
ATOM 2235 C C . ASN A 1 287 ? 0.773 5.565 9.158 1.00 86.94 287 ASN A C 1
ATOM 2237 O O . ASN A 1 287 ? 0.468 4.505 9.715 1.00 86.94 287 ASN A O 1
ATOM 2241 N N . ASP A 1 288 ? 1.901 5.720 8.477 1.00 88.50 288 ASP A N 1
ATOM 2242 C CA . ASP A 1 288 ? 2.916 4.678 8.355 1.00 88.50 288 ASP A CA 1
ATOM 2243 C C . ASP A 1 288 ? 3.789 4.601 9.625 1.00 88.50 288 ASP A C 1
ATOM 2245 O O . ASP A 1 288 ? 4.239 3.523 10.020 1.00 88.50 288 ASP A O 1
ATOM 2249 N N . CYS A 1 289 ? 3.968 5.721 10.338 1.00 88.31 289 CYS A N 1
ATOM 2250 C CA . CYS A 1 289 ? 4.727 5.761 11.596 1.00 88.31 289 CYS A CA 1
ATOM 2251 C C . CYS A 1 289 ? 3.975 5.208 12.824 1.00 88.31 289 CYS A C 1
ATOM 2253 O O . CYS A 1 289 ? 4.602 4.865 13.829 1.00 88.31 289 CYS A O 1
ATOM 2255 N N . GLY A 1 290 ? 2.643 5.154 12.784 1.00 84.75 290 GLY A N 1
ATOM 2256 C CA . GLY A 1 290 ? 1.769 4.837 13.921 1.00 84.75 290 GLY A CA 1
ATOM 2257 C C . GLY A 1 290 ? 1.452 6.037 14.827 1.00 84.75 290 GLY A C 1
ATOM 2258 O O . GLY A 1 290 ? 0.377 6.076 15.428 1.00 84.75 290 GLY A O 1
ATOM 2259 N N . ASP A 1 291 ? 2.322 7.048 14.872 1.00 84.19 291 ASP A N 1
ATOM 2260 C CA . ASP A 1 291 ? 2.181 8.274 15.672 1.00 84.19 291 ASP A CA 1
ATOM 2261 C C . ASP A 1 291 ? 1.882 9.542 14.843 1.00 84.19 291 ASP A C 1
ATOM 2263 O O . ASP A 1 291 ? 1.853 10.642 15.401 1.00 84.19 291 ASP A O 1
ATOM 2267 N N . CYS A 1 292 ? 1.648 9.405 13.532 1.00 85.19 292 CYS A N 1
ATOM 2268 C CA . CYS A 1 292 ? 1.401 10.497 12.584 1.00 85.19 292 CYS A CA 1
ATOM 2269 C C . CYS A 1 292 ? 2.575 11.459 12.338 1.00 85.19 292 CYS A C 1
ATOM 2271 O O . CYS A 1 292 ? 2.373 12.560 11.809 1.00 85.19 292 CYS A O 1
ATOM 2273 N N . SER A 1 293 ? 3.804 11.093 12.714 1.00 87.19 293 SER A N 1
ATOM 2274 C CA . SER A 1 293 ? 4.997 11.926 12.491 1.00 87.19 293 SER A CA 1
ATOM 2275 C C . SER A 1 293 ? 5.287 12.202 11.015 1.00 87.19 293 SER A C 1
ATOM 2277 O O . SER A 1 293 ? 5.770 13.279 10.665 1.00 87.19 293 SER A O 1
ATOM 2279 N N . ASP A 1 294 ? 4.998 11.222 10.171 1.00 87.75 294 ASP A N 1
ATOM 2280 C CA . ASP A 1 294 ? 5.100 11.215 8.713 1.00 87.75 294 ASP A CA 1
ATOM 2281 C C . ASP A 1 294 ? 4.078 12.121 8.014 1.00 87.75 294 ASP A C 1
ATOM 2283 O O . ASP A 1 294 ? 4.335 12.568 6.899 1.00 87.75 294 ASP A O 1
ATOM 2287 N N . GLU A 1 295 ? 2.990 12.478 8.700 1.00 87.56 295 GLU A N 1
ATOM 2288 C CA . GLU A 1 295 ? 1.885 13.300 8.179 1.00 87.56 295 GLU A CA 1
ATOM 2289 C C . GLU A 1 295 ? 1.780 14.683 8.842 1.00 87.56 295 GLU A C 1
ATOM 2291 O O . GLU A 1 295 ? 0.898 15.489 8.536 1.00 87.56 295 GLU A O 1
ATOM 2296 N N . THR A 1 296 ? 2.673 14.995 9.784 1.00 80.31 296 THR A N 1
ATOM 2297 C CA . THR A 1 296 ? 2.588 16.226 10.579 1.00 80.31 296 THR A CA 1
ATOM 2298 C C . THR A 1 296 ? 3.531 17.319 10.063 1.00 80.31 296 THR A C 1
ATOM 2300 O O . THR A 1 296 ? 4.722 17.095 9.835 1.00 80.31 296 THR A O 1
ATOM 2303 N N . TRP A 1 297 ? 3.018 18.557 9.975 1.00 70.06 297 TRP A N 1
ATOM 2304 C CA . TRP A 1 297 ? 3.758 19.761 9.551 1.00 70.06 297 TRP A CA 1
ATOM 2305 C C . TRP A 1 297 ? 5.102 19.957 10.280 1.00 70.06 297 TRP A C 1
ATOM 2307 O O . TRP A 1 297 ? 6.091 20.347 9.665 1.00 70.06 297 TRP A O 1
ATOM 2317 N N . SER A 1 298 ? 5.161 19.690 11.590 1.00 69.25 298 SER A N 1
ATOM 2318 C CA . SER A 1 298 ? 6.336 19.970 12.431 1.00 69.25 298 SER A CA 1
ATOM 2319 C C . SER A 1 298 ? 7.533 19.046 12.192 1.00 69.25 298 SER A C 1
ATOM 2321 O O . SER A 1 298 ? 8.663 19.472 12.423 1.00 69.25 298 SER A O 1
ATOM 2323 N N . LEU A 1 299 ? 7.302 17.805 11.753 1.00 68.06 299 LEU A N 1
ATOM 2324 C CA . LEU A 1 299 ? 8.336 16.772 11.609 1.00 68.06 299 LEU A CA 1
ATOM 2325 C C . LEU A 1 299 ? 8.612 16.445 10.140 1.00 68.06 299 LEU A C 1
ATOM 2327 O O . LEU A 1 299 ? 9.770 16.401 9.727 1.00 68.06 299 LEU A O 1
ATOM 2331 N N . ALA A 1 300 ? 7.558 16.276 9.341 1.00 70.00 300 ALA A N 1
ATOM 2332 C CA . ALA A 1 300 ? 7.653 15.888 7.940 1.00 70.00 300 ALA A CA 1
ATOM 2333 C C . ALA A 1 300 ? 7.494 17.062 6.956 1.00 70.00 300 ALA A C 1
ATOM 2335 O O . ALA A 1 300 ? 7.593 16.840 5.751 1.00 70.00 300 ALA A O 1
ATOM 2336 N N . ALA A 1 301 ? 7.298 18.305 7.424 1.00 77.62 301 ALA A N 1
ATOM 2337 C CA . ALA A 1 301 ? 7.130 19.498 6.577 1.00 77.62 301 ALA A CA 1
ATOM 2338 C C . ALA A 1 301 ? 6.061 19.328 5.469 1.00 77.62 301 ALA A C 1
ATOM 2340 O O . ALA A 1 301 ? 6.212 19.847 4.361 1.00 77.62 301 ALA A O 1
ATOM 2341 N N . CYS A 1 302 ? 5.003 18.565 5.762 1.00 79.69 302 CYS A N 1
ATOM 2342 C CA . CYS A 1 302 ? 3.932 18.246 4.821 1.00 79.69 302 CYS A CA 1
ATOM 2343 C C . CYS A 1 302 ? 3.083 19.465 4.480 1.00 79.69 302 CYS A C 1
ATOM 2345 O O . CYS A 1 302 ? 2.795 20.230 5.386 1.00 79.69 302 CYS A O 1
ATOM 2347 N N . PRO A 1 303 ? 2.618 19.656 3.235 1.00 78.62 303 PRO A N 1
ATOM 2348 C CA . PRO A 1 303 ? 1.667 20.720 2.918 1.00 78.62 303 PRO A CA 1
ATOM 2349 C C . PRO A 1 303 ? 0.362 20.579 3.731 1.00 78.62 303 PRO A C 1
ATOM 2351 O O . PRO A 1 303 ? 0.042 19.484 4.193 1.00 78.62 303 PRO A O 1
ATOM 2354 N N . PRO A 1 304 ? -0.418 21.666 3.907 1.00 77.00 304 PRO A N 1
ATOM 2355 C CA . PRO A 1 304 ? -1.752 21.560 4.499 1.00 77.00 304 PRO A CA 1
ATOM 2356 C C . PRO A 1 304 ? -2.626 20.585 3.695 1.00 77.00 304 PRO A C 1
ATOM 2358 O O . PRO A 1 304 ? -2.428 20.448 2.485 1.00 77.00 304 PRO A O 1
ATOM 2361 N N . CYS A 1 305 ? -3.595 19.941 4.363 1.00 77.19 305 CYS A N 1
ATOM 2362 C CA . CYS A 1 305 ? -4.500 18.976 3.731 1.00 77.19 305 CYS A CA 1
ATOM 2363 C C . CYS A 1 305 ? -5.062 19.551 2.414 1.00 77.19 305 CYS A C 1
ATOM 2365 O O . CYS A 1 305 ? -5.539 20.689 2.381 1.00 77.19 305 CYS A O 1
ATOM 2367 N N . GLY A 1 306 ? -4.953 18.780 1.325 1.00 76.88 306 GLY A N 1
ATOM 2368 C CA . GLY A 1 306 ? -5.402 19.195 -0.007 1.00 76.88 306 GLY A CA 1
ATOM 2369 C C . GLY A 1 306 ? -6.917 19.413 -0.083 1.00 76.88 306 GLY A C 1
ATOM 2370 O O . GLY A 1 306 ? -7.642 19.126 0.860 1.00 76.88 306 GLY A O 1
ATOM 2371 N N . GLN A 1 307 ? -7.421 19.887 -1.225 1.00 77.12 307 GLN A N 1
ATOM 2372 C CA . GLN A 1 307 ? -8.849 20.213 -1.388 1.00 77.12 307 GLN A CA 1
ATOM 2373 C C . GLN A 1 307 ? -9.783 19.009 -1.173 1.00 77.12 307 GLN A C 1
ATOM 2375 O O . GLN A 1 307 ? -10.871 19.189 -0.632 1.00 77.12 307 GLN A O 1
ATOM 2380 N N . ASP A 1 308 ? -9.340 17.795 -1.516 1.00 81.38 308 ASP A N 1
ATOM 2381 C CA . ASP A 1 308 ? -10.090 16.539 -1.334 1.00 81.38 308 ASP A CA 1
ATOM 2382 C C . ASP A 1 308 ? -10.064 15.996 0.108 1.00 81.38 308 ASP A C 1
ATOM 2384 O O . ASP A 1 308 ? -10.673 14.967 0.413 1.00 81.38 308 ASP A O 1
ATOM 2388 N N . TRP A 1 309 ? -9.379 16.693 1.013 1.00 82.88 309 TRP A N 1
ATOM 2389 C CA . TRP A 1 309 ? -9.169 16.303 2.401 1.00 82.88 309 TRP A CA 1
ATOM 2390 C C . TRP A 1 309 ? -9.619 17.441 3.321 1.00 82.88 309 TRP A C 1
ATOM 2392 O O . TRP A 1 309 ? -9.603 18.612 2.941 1.00 82.88 309 TRP A O 1
ATOM 2402 N N . TRP A 1 310 ? -10.032 17.126 4.545 1.00 81.50 310 TRP A N 1
ATOM 2403 C CA . TRP A 1 310 ? -10.220 18.144 5.579 1.00 81.50 310 TRP A CA 1
ATOM 2404 C C . TRP A 1 310 ? -9.291 17.893 6.752 1.00 81.50 310 TRP A C 1
ATOM 2406 O O . TRP A 1 310 ? -8.895 16.760 7.022 1.00 81.50 310 TRP A O 1
ATOM 2416 N N . SER A 1 311 ? -8.972 18.965 7.474 1.00 84.00 311 SER A N 1
ATOM 2417 C CA . SER A 1 311 ? -8.186 18.864 8.694 1.00 84.00 311 SER A CA 1
ATOM 2418 C C . SER A 1 311 ? -9.093 18.707 9.911 1.00 84.00 311 SER A C 1
ATOM 2420 O O . SER A 1 311 ? -9.975 19.537 10.138 1.00 84.00 311 SER A O 1
ATOM 2422 N N . CYS A 1 312 ? -8.878 17.659 10.702 1.00 84.50 312 CYS A N 1
ATOM 2423 C CA . CYS A 1 312 ? -9.531 17.472 11.994 1.00 84.50 312 CYS A CA 1
ATOM 2424 C C . CYS A 1 312 ? -8.650 16.644 12.941 1.00 84.50 312 CYS A C 1
ATOM 2426 O O . CYS A 1 312 ? -7.629 16.093 12.543 1.00 84.50 312 CYS A O 1
ATOM 2428 N N . SER A 1 313 ? -9.032 16.554 14.216 1.00 84.88 313 SER A N 1
ATOM 2429 C CA . SER A 1 313 ? -8.415 15.587 15.130 1.00 84.88 313 SER A CA 1
ATOM 2430 C C . SER A 1 313 ? -9.073 14.221 14.909 1.00 84.88 313 SER A C 1
ATOM 2432 O O . SER A 1 313 ? -10.290 14.127 15.107 1.00 84.88 313 SER A O 1
ATOM 2434 N N . PRO A 1 314 ? -8.327 13.188 14.484 1.00 81.25 314 PRO A N 1
ATOM 2435 C CA . PRO A 1 314 ? -8.910 11.889 14.184 1.00 81.25 314 PRO A CA 1
ATOM 2436 C C . PRO A 1 314 ? -9.318 11.141 15.455 1.00 81.25 314 PRO A C 1
ATOM 2438 O O . PRO A 1 314 ? -8.659 11.246 16.489 1.00 81.25 314 PRO A O 1
ATOM 2441 N N . VAL A 1 315 ? -10.368 10.329 15.356 1.00 76.94 315 VAL A N 1
ATOM 2442 C CA . VAL A 1 315 ? -10.670 9.258 16.325 1.00 76.94 315 VAL A CA 1
ATOM 2443 C C . VAL A 1 315 ? -9.867 8.004 15.990 1.00 76.94 315 VAL A C 1
ATOM 2445 O O . VAL A 1 315 ? -9.376 7.316 16.882 1.00 76.94 315 VAL A O 1
ATOM 2448 N N . HIS A 1 316 ? -9.725 7.716 14.694 1.00 70.44 316 HIS A N 1
ATOM 2449 C CA . HIS A 1 316 ? -8.950 6.598 14.171 1.00 70.44 316 HIS A CA 1
ATOM 2450 C C . HIS A 1 316 ? -7.661 7.113 13.536 1.00 70.44 316 HIS A C 1
ATOM 2452 O O . HIS A 1 316 ? -7.694 7.850 12.554 1.00 70.44 316 HIS A O 1
ATOM 2458 N N . PHE A 1 317 ? -6.515 6.690 14.068 1.00 69.94 317 PHE A N 1
ATOM 2459 C CA . PHE A 1 317 ? -5.189 7.148 13.644 1.00 69.94 317 PHE A CA 1
ATOM 2460 C C . PHE A 1 317 ? -4.792 6.725 12.220 1.00 69.94 317 PHE A C 1
ATOM 2462 O O . PHE A 1 317 ? -3.649 6.927 11.854 1.00 69.94 317 PHE A O 1
ATOM 2469 N N . GLN A 1 318 ? -5.683 6.151 11.409 1.00 75.69 318 GLN A N 1
ATOM 2470 C CA . GLN A 1 318 ? -5.356 5.667 10.064 1.00 75.69 318 GLN A CA 1
ATOM 2471 C C . GLN A 1 318 ? -4.995 6.796 9.084 1.00 75.69 318 GLN A C 1
ATOM 2473 O O . GLN A 1 318 ? -4.067 6.631 8.299 1.00 75.69 318 GLN A O 1
ATOM 2478 N N . PHE A 1 319 ? -5.702 7.930 9.148 1.00 73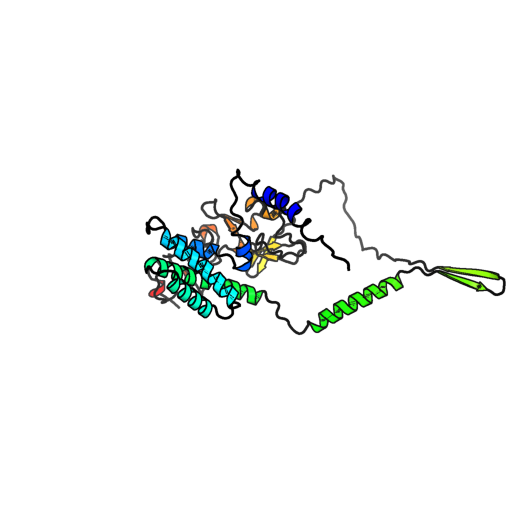.44 319 PHE A N 1
ATOM 2479 C CA . PHE A 1 319 ? -5.523 9.080 8.240 1.00 73.44 319 PHE A CA 1
ATOM 2480 C C . PHE A 1 319 ? -4.902 10.305 8.930 1.00 73.44 319 PHE A C 1
ATOM 2482 O O . PHE A 1 319 ? -4.840 11.397 8.364 1.00 73.44 319 PHE A O 1
ATOM 2489 N N . CYS A 1 320 ? -4.473 10.152 10.187 1.00 83.62 320 CYS A N 1
ATOM 2490 C CA . CYS A 1 320 ? -3.933 11.249 10.984 1.00 83.62 320 CYS A CA 1
ATOM 2491 C C . CYS A 1 320 ? -4.842 12.490 10.968 1.00 83.62 320 CYS A C 1
ATOM 2493 O O . CYS A 1 320 ? -6.054 12.385 11.133 1.00 83.62 320 CYS A O 1
ATOM 2495 N N . SER A 1 321 ? -4.270 13.684 10.817 1.00 79.44 321 SER A N 1
ATOM 2496 C CA . SER A 1 321 ? -5.014 14.941 10.878 1.00 79.44 321 SER A CA 1
ATOM 2497 C C . SER A 1 321 ? -5.751 15.300 9.586 1.00 79.44 321 SER A C 1
ATOM 2499 O O . SER A 1 321 ? -6.513 16.267 9.602 1.00 79.44 321 SER A O 1
ATOM 2501 N N . CYS A 1 322 ? -5.561 14.551 8.495 1.00 83.69 322 CYS A N 1
ATOM 2502 C CA . CYS A 1 322 ? -6.192 14.800 7.203 1.00 83.69 322 CYS A CA 1
ATOM 2503 C C . CYS A 1 322 ? -7.148 13.655 6.859 1.00 83.69 322 CYS A C 1
ATOM 2505 O O . CYS A 1 322 ? -6.735 12.615 6.364 1.00 83.69 322 CYS A O 1
ATOM 2507 N N . VAL A 1 323 ? -8.446 13.851 7.075 1.00 83.94 323 VAL A N 1
ATOM 2508 C CA . VAL A 1 323 ? -9.458 12.833 6.763 1.00 83.94 323 VAL A CA 1
ATOM 2509 C C . VAL A 1 323 ? -10.028 13.088 5.356 1.00 83.94 323 VAL A C 1
ATOM 2511 O O . VAL A 1 323 ? -10.311 14.241 5.007 1.00 83.94 323 VAL A O 1
ATOM 2514 N N . PRO A 1 324 ? -10.182 12.048 4.515 1.00 85.50 324 PRO A N 1
ATOM 2515 C CA . PRO A 1 324 ? -10.656 12.221 3.148 1.00 85.50 324 PRO A CA 1
ATOM 2516 C C . PRO A 1 324 ? -12.133 12.631 3.099 1.00 85.50 324 PRO A C 1
ATOM 2518 O O . PRO A 1 324 ? -12.980 12.015 3.742 1.00 85.50 324 PRO A O 1
ATOM 2521 N N . ARG A 1 325 ? -12.483 13.602 2.244 1.00 85.62 325 ARG A N 1
ATOM 2522 C CA . ARG A 1 325 ? -13.860 14.127 2.129 1.00 85.62 325 ARG A CA 1
ATOM 2523 C C . ARG A 1 325 ? -14.895 13.107 1.659 1.00 85.62 325 ARG A C 1
ATOM 2525 O O . ARG A 1 325 ? -16.084 13.306 1.886 1.00 85.62 325 ARG A O 1
ATOM 2532 N N . ARG A 1 326 ? -14.468 12.014 1.017 1.00 86.00 326 ARG A N 1
ATOM 2533 C CA . ARG A 1 326 ? -15.353 10.886 0.660 1.00 86.00 326 ARG A CA 1
ATOM 2534 C C . ARG A 1 326 ? -15.965 10.188 1.882 1.00 86.00 326 ARG A C 1
ATOM 2536 O O . ARG A 1 326 ? -16.971 9.518 1.717 1.00 86.00 326 ARG A O 1
ATOM 2543 N N . LEU A 1 327 ? -15.363 10.347 3.063 1.00 85.88 327 LEU A N 1
ATOM 2544 C CA . LEU A 1 327 ? -15.863 9.830 4.344 1.00 85.88 327 LEU A CA 1
ATOM 2545 C C . LEU A 1 327 ? -16.818 10.825 5.028 1.00 85.88 327 LEU A C 1
ATOM 2547 O O . LEU A 1 327 ? -17.094 10.737 6.215 1.00 85.88 327 LEU A O 1
ATOM 2551 N N . CYS A 1 328 ? -17.305 11.825 4.290 1.00 87.50 328 CYS A N 1
ATOM 2552 C CA . CYS A 1 328 ? -18.338 12.724 4.778 1.00 87.50 328 CYS A CA 1
ATOM 2553 C C . CYS A 1 328 ? -19.690 12.050 4.840 1.00 87.50 328 CYS A C 1
ATOM 2555 O O . CYS A 1 328 ? -20.185 11.557 3.824 1.00 87.50 328 CYS A O 1
ATOM 2557 N N . ARG A 1 329 ? -20.331 12.175 6.008 1.00 86.88 329 ARG A N 1
ATOM 2558 C CA . ARG A 1 329 ? -21.688 11.677 6.247 1.00 86.88 329 ARG A CA 1
ATOM 2559 C C . ARG A 1 329 ? -21.832 10.196 5.918 1.00 86.88 329 ARG A C 1
ATOM 2561 O O . ARG A 1 329 ? -22.869 9.777 5.399 1.00 86.88 329 ARG A O 1
ATOM 2568 N N . ASP A 1 330 ? -20.786 9.423 6.186 1.00 89.38 330 ASP A N 1
ATOM 2569 C CA . ASP A 1 330 ? -20.816 7.976 6.015 1.00 89.38 330 ASP A CA 1
ATOM 2570 C C . ASP A 1 330 ? -21.368 7.253 7.256 1.00 89.38 330 ASP A C 1
ATOM 2572 O O . ASP A 1 330 ? -21.619 6.047 7.207 1.00 89.38 330 ASP A O 1
ATOM 2576 N N . GLY A 1 331 ? -21.668 7.999 8.326 1.00 85.50 331 GLY A N 1
ATOM 2577 C CA . GLY A 1 331 ? -22.274 7.495 9.551 1.00 85.50 331 GLY A CA 1
ATOM 2578 C C . GLY A 1 331 ? -21.254 6.907 10.524 1.00 85.50 331 GLY A C 1
ATOM 2579 O O . GLY A 1 331 ? -21.655 6.245 11.486 1.00 85.50 331 GLY A O 1
ATOM 2580 N N . VAL A 1 332 ? -19.959 7.125 10.285 1.00 86.88 332 VAL A N 1
ATOM 2581 C CA . VAL A 1 332 ? -18.852 6.631 11.098 1.00 86.88 332 VAL A CA 1
ATOM 2582 C C . VAL A 1 332 ? -18.025 7.814 11.587 1.00 86.88 332 VAL A C 1
ATOM 2584 O O . VAL A 1 332 ? -17.575 8.651 10.820 1.00 86.88 332 VAL A O 1
ATOM 2587 N N . GLN A 1 333 ? -17.767 7.859 12.895 1.00 86.19 333 GLN A N 1
ATOM 2588 C CA . GLN A 1 333 ? -17.001 8.947 13.492 1.00 86.19 333 GLN A CA 1
ATOM 2589 C C . GLN A 1 333 ? -15.499 8.828 13.172 1.00 86.19 333 GLN A C 1
ATOM 2591 O O . GLN A 1 333 ? -14.758 8.094 13.830 1.00 86.19 333 GLN A O 1
ATOM 2596 N N . HIS A 1 334 ? -15.034 9.625 12.218 1.00 84.19 334 HIS A N 1
ATOM 2597 C CA . HIS A 1 334 ? -13.630 9.796 11.860 1.00 84.19 334 HIS A CA 1
ATOM 2598 C C . HIS A 1 334 ? -12.976 10.948 12.619 1.00 84.19 334 HIS A C 1
ATOM 2600 O O . HIS A 1 334 ? -11.801 10.840 12.971 1.00 84.19 334 HIS A O 1
ATOM 2606 N N . CYS A 1 335 ? -13.712 12.026 12.921 1.00 87.31 335 CYS A N 1
ATOM 2607 C CA . CYS A 1 335 ? -13.196 13.164 13.683 1.00 87.31 335 CYS A CA 1
ATOM 2608 C C . CYS A 1 335 ? -13.748 13.200 15.117 1.00 87.31 335 CYS A C 1
ATOM 2610 O O . CYS A 1 335 ? -14.938 13.007 15.373 1.00 87.31 335 CYS A O 1
ATOM 2612 N N . LEU A 1 336 ? -12.889 13.536 16.083 1.00 87.06 336 LEU A N 1
ATOM 2613 C CA . LEU A 1 336 ? -13.234 13.624 17.511 1.00 87.06 336 LEU A CA 1
ATOM 2614 C C . LEU A 1 336 ? -14.427 14.560 17.771 1.00 87.06 336 LEU A C 1
ATOM 2616 O O . LEU A 1 336 ? -15.251 14.290 18.640 1.00 87.06 336 LEU A O 1
ATOM 2620 N N . GLY A 1 337 ? -14.544 15.631 16.984 1.00 84.88 337 GLY A N 1
ATOM 2621 C CA . GLY A 1 337 ? -15.628 16.611 17.067 1.00 84.88 337 GLY A CA 1
ATOM 2622 C C . GLY A 1 337 ? -16.851 16.329 16.189 1.00 84.88 337 GLY A C 1
ATOM 2623 O O . GLY A 1 337 ? -17.674 17.231 16.060 1.00 84.88 337 GLY A O 1
ATOM 2624 N N . TRP A 1 338 ? -16.959 15.152 15.551 1.00 84.44 338 TRP A N 1
ATOM 2625 C CA . TRP A 1 338 ? -18.012 14.828 14.567 1.00 84.44 338 TRP A CA 1
ATOM 2626 C C . TRP A 1 338 ? -18.099 15.829 13.397 1.00 84.44 338 TRP A C 1
ATOM 2628 O O . TRP A 1 338 ? -19.139 16.002 12.754 1.00 84.44 338 TRP A O 1
ATOM 2638 N N . SER A 1 339 ? -17.007 16.552 13.134 1.00 86.44 339 SER A N 1
ATOM 2639 C CA . SER A 1 339 ? -16.935 17.542 12.057 1.00 86.44 339 SER A CA 1
ATOM 2640 C C . SER A 1 339 ? -17.105 16.901 10.682 1.00 86.44 339 SER A C 1
ATOM 2642 O O . SER A 1 339 ? -17.653 17.526 9.781 1.00 86.44 339 SER A O 1
ATOM 2644 N N . ASP A 1 340 ? -16.691 15.646 10.560 1.00 85.00 340 ASP A N 1
ATOM 2645 C CA . ASP A 1 340 ? -16.875 14.771 9.409 1.00 85.00 340 ASP A CA 1
ATOM 2646 C C . ASP A 1 340 ? -18.338 14.431 9.091 1.00 85.00 340 ASP A C 1
ATOM 2648 O O . ASP A 1 340 ? -18.681 14.164 7.943 1.00 85.00 340 ASP A O 1
ATOM 2652 N N . GLU A 1 341 ? -19.220 14.509 10.083 1.00 88.62 341 GLU A N 1
ATOM 2653 C CA . GLU A 1 341 ? -20.643 14.192 9.938 1.00 88.62 341 GLU A CA 1
ATOM 2654 C C . GLU A 1 341 ? -21.490 15.466 9.784 1.00 88.62 341 GLU A C 1
ATOM 2656 O O . GLU A 1 341 ? -22.363 15.589 8.914 1.00 88.62 341 GLU A O 1
ATOM 2661 N N . PHE A 1 342 ? -21.211 16.473 10.616 1.00 84.06 342 PHE A N 1
ATOM 2662 C CA . PHE A 1 342 ? -22.056 17.664 10.722 1.00 84.06 342 PHE A CA 1
ATOM 2663 C C . PHE A 1 342 ? -21.530 18.875 9.948 1.00 84.06 342 PHE A C 1
ATOM 2665 O O . PHE A 1 342 ? -22.322 19.735 9.556 1.00 84.06 342 PHE A O 1
ATOM 2672 N N . VAL A 1 343 ? -20.219 18.955 9.706 1.00 81.94 343 VAL A N 1
ATOM 2673 C CA . VAL A 1 343 ? -19.531 20.163 9.218 1.00 81.94 343 VAL A CA 1
ATOM 2674 C C . VAL A 1 343 ? -18.738 19.856 7.944 1.00 81.94 343 VAL A C 1
ATOM 2676 O O . VAL A 1 343 ? -17.610 20.303 7.758 1.00 81.94 343 VAL A O 1
ATOM 2679 N N . CYS A 1 344 ? -19.344 19.114 7.017 1.00 73.38 344 CYS A N 1
ATOM 2680 C CA . CYS A 1 344 ? -18.800 18.949 5.673 1.00 73.38 344 CYS A CA 1
ATOM 2681 C C . CYS A 1 344 ? -18.954 20.252 4.872 1.00 73.38 344 CYS A C 1
ATOM 2683 O O . CYS A 1 344 ? -19.911 20.425 4.114 1.00 73.38 344 CYS A O 1
ATOM 2685 N N . THR A 1 345 ? -18.050 21.210 5.061 1.00 67.38 345 THR A N 1
ATOM 2686 C CA . THR A 1 345 ? -18.019 22.441 4.259 1.00 67.38 345 THR A CA 1
ATOM 2687 C C . THR A 1 345 ? -17.483 22.115 2.873 1.00 67.38 345 THR A C 1
ATOM 2689 O O . THR A 1 345 ? -16.349 21.655 2.793 1.00 67.38 345 THR A O 1
ATOM 2692 N N . ALA A 1 346 ? -18.279 22.306 1.816 1.00 55.84 346 ALA A N 1
ATOM 2693 C CA . ALA A 1 346 ? -17.906 22.026 0.422 1.00 55.84 346 ALA A CA 1
ATOM 2694 C C . ALA A 1 346 ? -16.566 22.656 0.020 1.00 55.84 346 ALA A C 1
ATOM 2696 O O . ALA A 1 346 ? -16.342 23.836 0.377 1.00 55.84 346 ALA A O 1
#